Protein AF-0000000080320989 (afdb_homodimer)

pLDDT: mean 91.89, std 10.59, range [47.12, 98.62]

InterPro domains:
  IPR002831 Transcription regulator TrmB, N-terminal [PF01978] (17-90)
  IPR036388 Winged helix-like DNA-binding domain superfamily [G3DSA:1.10.10.10] (4-119)
  IPR036390 Winged helix DNA-binding domain superfamily [SSF46785] (20-113)

Secondary structure (DSSP, 8-state):
---HHHHHHT--TTTHHHHHH---HHHHHHHHHHHHH-SB-HHHHHHHHT--HHHHHHHHHHHHHHTSEEEEEEE-TTS-EEEEEEEPPHHHHHHHHHHHHHHHHHHHHHHHHHHHHHHHHHHH-/---HHHHHHT--TTTHHHHHH---HHHHHHHHHHHHH-SB-HHHHHHHHT--HHHHHHHHHHHHHHTSEEEEEEE-TTS-EEEEEEEPPHHHHHHHHHHHHHHHHHHHHHHHHHHHHHHHHHHH-

Sequence (250 aa):
MRGLKESISNLSCENILECFYGLNESDIQTYKLLISRGELRIEEISRESGKSENTVYKSLQKLMIAGIVLRDKKVIRGGGYYYTYKALSPPEVADDMERILREWCVKVRNTIEEFRSKYGEVVRRMRGLKESISNLSCENILECFYGLNESDIQTYKLLISRGELRIEEISRESGKSENTVYKSLQKLMIAGIVLRDKKVIRGGGYYYTYKALSPPEVADDMERILREWCVKVRNTIEEFRSKYGEVVRR

Structure (mmCIF, N/CA/C/O backbone):
data_AF-0000000080320989-model_v1
#
loop_
_entity.id
_entity.type
_entity.pdbx_description
1 polymer 'Putative transcriptional regulator'
#
loop_
_atom_site.group_PDB
_atom_site.id
_atom_site.type_symbol
_atom_site.label_atom_id
_atom_site.label_alt_id
_atom_site.label_comp_id
_atom_site.label_asym_id
_atom_site.label_entity_id
_atom_site.label_seq_id
_atom_site.pdbx_PDB_ins_code
_atom_site.Cartn_x
_atom_site.Cartn_y
_atom_site.Cartn_z
_atom_site.occupancy
_atom_site.B_iso_or_equiv
_atom_site.auth_seq_id
_atom_site.auth_comp_id
_atom_site.auth_asym_id
_atom_site.auth_atom_id
_atom_site.pdbx_PDB_model_num
ATOM 1 N N . MET A 1 1 ? -8.469 9.93 -3.238 1 50.44 1 MET A N 1
ATOM 2 C CA . MET A 1 1 ? -7.566 8.812 -3.477 1 50.44 1 MET A CA 1
ATOM 3 C C . MET A 1 1 ? -7.285 8.055 -2.182 1 50.44 1 MET A C 1
ATOM 5 O O . MET A 1 1 ? -7.082 8.672 -1.132 1 50.44 1 MET A O 1
ATOM 9 N N . ARG A 1 2 ? -7.699 6.883 -2.186 1 58.88 2 ARG A N 1
ATOM 10 C CA . ARG A 1 2 ? -7.598 6.117 -0.946 1 58.88 2 ARG A CA 1
ATOM 11 C C . ARG A 1 2 ? -6.141 5.871 -0.573 1 58.88 2 ARG A C 1
ATOM 13 O O . ARG A 1 2 ? -5.34 5.465 -1.417 1 58.88 2 ARG A O 1
ATOM 20 N N . GLY A 1 3 ? -5.551 6.453 0.559 1 63.34 3 GLY A N 1
ATOM 21 C CA . GLY A 1 3 ? -4.172 6.344 1.016 1 63.34 3 GLY A CA 1
ATOM 22 C C . GLY A 1 3 ? -3.752 4.914 1.306 1 63.34 3 GLY A C 1
ATOM 23 O O . GLY A 1 3 ? -4.551 3.986 1.168 1 63.34 3 GLY A O 1
ATOM 24 N N . LEU A 1 4 ? -2.5 4.637 1.314 1 73.12 4 LEU A N 1
ATOM 25 C CA . LEU A 1 4 ? -1.884 3.363 1.676 1 73.12 4 LEU A CA 1
ATOM 26 C C . LEU A 1 4 ? -2.588 2.738 2.875 1 73.12 4 LEU A C 1
ATOM 28 O O . LEU A 1 4 ? -2.799 1.523 2.914 1 73.12 4 LEU A O 1
ATOM 32 N N . LYS A 1 5 ? -3.199 3.547 3.607 1 73.69 5 LYS A N 1
ATOM 33 C CA . LYS A 1 5 ? -3.873 3.102 4.824 1 73.69 5 LYS A CA 1
ATOM 34 C C . LYS A 1 5 ? -5.141 2.318 4.496 1 73.69 5 LYS A C 1
ATOM 36 O O . LYS A 1 5 ? -5.395 1.263 5.078 1 73.69 5 LYS A O 1
ATOM 41 N N . GLU A 1 6 ? -5.844 2.775 3.535 1 74.5 6 GLU A N 1
ATOM 42 C CA . GLU A 1 6 ? -7.094 2.111 3.176 1 74.5 6 GLU A CA 1
ATOM 43 C C . GLU A 1 6 ? -6.828 0.778 2.48 1 74.5 6 GLU A C 1
ATOM 45 O O . GLU A 1 6 ? -7.539 -0.202 2.719 1 74.5 6 GLU A O 1
ATOM 50 N N . SER A 1 7 ? -5.824 0.777 1.714 1 73.69 7 SER A N 1
ATOM 51 C CA . SER A 1 7 ? -5.5 -0.439 0.973 1 73.69 7 SER A CA 1
ATOM 52 C C . SER A 1 7 ? -5.102 -1.57 1.915 1 73.69 7 SER A C 1
ATOM 54 O O . SER A 1 7 ? -5.59 -2.695 1.783 1 73.69 7 SER A O 1
ATOM 56 N N . ILE A 1 8 ? -4.383 -1.249 2.857 1 80 8 ILE A N 1
ATOM 57 C CA . ILE A 1 8 ? -3.889 -2.27 3.775 1 80 8 ILE A CA 1
ATOM 58 C C . ILE A 1 8 ? -5 -2.684 4.734 1 80 8 ILE A C 1
ATOM 60 O O . ILE A 1 8 ? -5.102 -3.854 5.109 1 80 8 ILE A O 1
ATOM 64 N N . SER A 1 9 ? -5.848 -1.749 5.047 1 80.5 9 SER A N 1
ATOM 65 C CA . SER A 1 9 ? -6.941 -2.049 5.965 1 80.5 9 SER A CA 1
ATOM 66 C C . SER A 1 9 ? -7.879 -3.104 5.383 1 80.5 9 SER A C 1
ATOM 68 O O . SER A 1 9 ? -8.477 -3.887 6.121 1 80.5 9 SER A O 1
ATOM 70 N N . ASN A 1 10 ? -7.965 -3.191 4.137 1 84.94 10 ASN A N 1
ATOM 71 C CA . ASN A 1 10 ? -8.891 -4.113 3.492 1 84.94 10 ASN A CA 1
ATOM 72 C C . ASN A 1 10 ? -8.211 -5.43 3.125 1 84.94 10 ASN A C 1
ATOM 74 O O . ASN A 1 10 ? -8.852 -6.34 2.592 1 84.94 10 ASN A O 1
ATOM 78 N N . LEU A 1 11 ? -7.023 -5.57 3.416 1 90.44 11 LEU A N 1
ATOM 79 C CA . LEU A 1 11 ? -6.25 -6.766 3.096 1 90.44 11 LEU A CA 1
ATOM 80 C C . LEU A 1 11 ? -6.68 -7.938 3.969 1 90.44 11 LEU A C 1
ATOM 82 O O . LEU A 1 11 ? -6.812 -7.797 5.188 1 90.44 11 LEU A O 1
ATOM 86 N N . SER A 1 12 ? -7.012 -9.047 3.301 1 92.81 12 SER A N 1
ATOM 87 C CA . SER A 1 12 ? -7.367 -10.289 3.973 1 92.81 12 SER A CA 1
ATOM 88 C C . SER A 1 12 ? -6.719 -11.492 3.297 1 92.81 12 SER A C 1
ATOM 90 O O . SER A 1 12 ? -6.137 -11.359 2.217 1 92.81 12 SER A O 1
ATOM 92 N N . CYS A 1 13 ? -6.879 -12.648 3.969 1 93.38 13 CYS A N 1
ATOM 93 C CA . CYS A 1 13 ? -6.332 -13.883 3.424 1 93.38 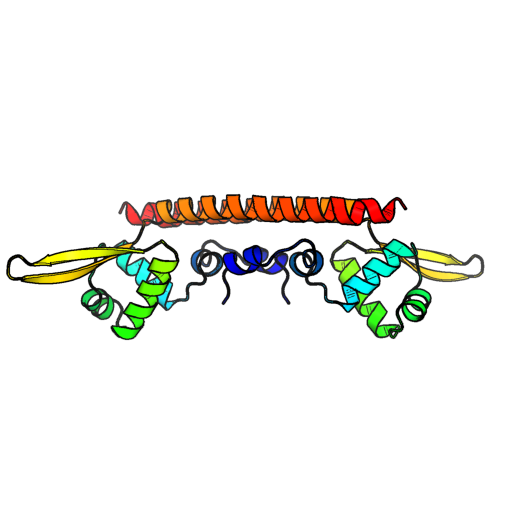13 CYS A CA 1
ATOM 94 C C . CYS A 1 13 ? -7.012 -14.25 2.107 1 93.38 13 CYS A C 1
ATOM 96 O O . CYS A 1 13 ? -6.359 -14.742 1.183 1 93.38 13 CYS A O 1
ATOM 98 N N . GLU A 1 14 ? -8.25 -13.852 2.016 1 92.25 14 GLU A N 1
ATOM 99 C CA . GLU A 1 14 ? -9.047 -14.234 0.857 1 92.25 14 GLU A CA 1
ATOM 100 C C . GLU A 1 14 ? -8.656 -13.422 -0.376 1 92.25 14 GLU A C 1
ATOM 102 O O . GLU A 1 14 ? -8.836 -13.883 -1.507 1 92.25 14 GLU A O 1
ATOM 107 N N . ASN A 1 15 ? -8.18 -12.211 -0.101 1 93.62 15 ASN A N 1
ATOM 108 C CA . ASN A 1 15 ? -7.918 -11.359 -1.26 1 93.62 15 ASN A CA 1
ATOM 109 C C . ASN A 1 15 ? -6.434 -11.031 -1.39 1 93.62 15 ASN A C 1
ATOM 111 O O . ASN A 1 15 ? -6.055 -10.141 -2.154 1 93.62 15 ASN A O 1
ATOM 115 N N . ILE A 1 16 ? -5.605 -11.68 -0.747 1 93.69 16 ILE A N 1
ATOM 116 C CA . ILE A 1 16 ? -4.191 -11.336 -0.646 1 93.69 16 ILE A CA 1
ATOM 117 C C . ILE A 1 16 ? -3.531 -11.461 -2.018 1 93.69 16 ILE A C 1
ATOM 119 O O . ILE A 1 16 ? -2.695 -10.633 -2.387 1 93.69 16 ILE A O 1
ATOM 123 N N . LEU A 1 17 ? -3.941 -12.406 -2.85 1 93.69 17 LEU A N 1
ATOM 124 C CA . LEU A 1 17 ? -3.361 -12.57 -4.176 1 93.69 17 LEU A CA 1
ATOM 125 C C . LEU A 1 17 ? -3.756 -11.414 -5.09 1 93.69 17 LEU A C 1
ATOM 127 O O . LEU A 1 17 ? -2.939 -10.938 -5.883 1 93.69 17 LEU A O 1
ATOM 131 N N . GLU A 1 18 ? -4.934 -11.031 -4.918 1 93.25 18 GLU A N 1
ATOM 132 C CA . GLU A 1 18 ? -5.41 -9.867 -5.66 1 93.25 18 GLU A CA 1
ATOM 133 C C . GLU A 1 18 ? -4.652 -8.609 -5.262 1 93.25 18 GLU A C 1
ATOM 135 O O . GLU A 1 18 ? -4.211 -7.844 -6.121 1 93.25 18 GLU A O 1
ATOM 140 N N . CYS A 1 19 ? -4.445 -8.461 -4.016 1 89.19 19 CYS A N 1
ATOM 141 C CA . CYS A 1 19 ? -3.836 -7.242 -3.496 1 89.19 19 CYS A CA 1
ATOM 142 C C . CYS A 1 19 ? -2.342 -7.211 -3.787 1 89.19 19 CYS A C 1
ATOM 144 O O . CYS A 1 19 ? -1.79 -6.164 -4.125 1 89.19 19 CYS A O 1
ATOM 146 N N . PHE A 1 20 ? -1.669 -8.273 -3.721 1 89.81 20 PHE A N 1
ATOM 147 C CA . PHE A 1 20 ? -0.224 -8.312 -3.916 1 89.81 20 PHE A CA 1
ATOM 148 C C . PHE A 1 20 ? 0.122 -8.312 -5.398 1 89.81 20 PHE A C 1
ATOM 150 O O . PHE A 1 20 ? 1.068 -7.648 -5.824 1 89.81 20 PHE A O 1
ATOM 157 N N . TYR A 1 21 ? -0.74 -9.016 -6.121 1 90.75 21 TYR A N 1
ATOM 158 C CA . TYR A 1 21 ? -0.305 -9.266 -7.488 1 90.75 21 TYR A CA 1
ATOM 159 C C . TYR A 1 21 ? -1.267 -8.625 -8.484 1 90.75 21 TYR A C 1
ATOM 161 O O . TYR A 1 21 ? -0.998 -8.609 -9.695 1 90.75 21 TYR A O 1
ATOM 169 N N . GLY A 1 22 ? -2.367 -8.164 -8.008 1 90.94 22 GLY A N 1
ATOM 170 C CA . GLY A 1 22 ? -3.344 -7.566 -8.898 1 90.94 22 GLY A CA 1
ATOM 171 C C . GLY A 1 22 ? -4.094 -8.586 -9.734 1 90.94 22 GLY A C 1
ATOM 172 O O . GLY A 1 22 ? -4.434 -8.32 -10.891 1 90.94 22 GLY A O 1
ATOM 173 N N . LEU A 1 23 ? -4.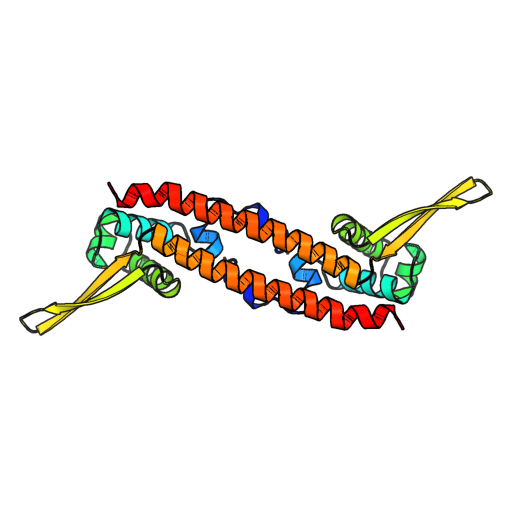297 -9.656 -9.172 1 94.75 23 LEU A N 1
ATOM 174 C CA . LEU A 1 23 ? -4.938 -10.742 -9.906 1 94.75 23 LEU A CA 1
ATOM 175 C C . LEU A 1 23 ? -6.457 -10.641 -9.812 1 94.75 23 LEU A C 1
ATOM 177 O O . LEU A 1 23 ? -6.996 -10.289 -8.766 1 94.75 23 LEU A O 1
ATOM 181 N N . ASN A 1 24 ? -7.102 -10.977 -10.906 1 95.12 24 ASN A N 1
ATOM 182 C CA . ASN A 1 24 ? -8.555 -11.031 -10.875 1 95.12 24 ASN A CA 1
ATOM 183 C C . ASN A 1 24 ? -9.055 -12.445 -10.602 1 95.12 24 ASN A C 1
ATOM 185 O O . ASN A 1 24 ? -8.266 -13.352 -10.344 1 95.12 24 ASN A O 1
ATOM 189 N N . GLU A 1 25 ? -10.336 -12.547 -10.641 1 94.94 25 GLU A N 1
ATOM 190 C CA . GLU A 1 25 ? -10.961 -13.82 -10.289 1 94.94 25 GLU A CA 1
ATOM 191 C C . GLU A 1 25 ? -10.523 -14.93 -11.242 1 94.94 25 GLU A C 1
ATOM 193 O O . GLU A 1 25 ? -10.227 -16.047 -10.812 1 94.94 25 GLU A O 1
ATOM 198 N N . SER A 1 26 ? -10.469 -14.594 -12.484 1 96.62 26 SER A N 1
ATOM 199 C CA . SER A 1 26 ? -10.062 -15.578 -13.477 1 96.62 26 SER A CA 1
ATOM 200 C C . SER A 1 26 ? -8.625 -16.047 -13.242 1 96.62 26 SER A C 1
ATOM 202 O O . SER A 1 26 ? -8.32 -17.234 -13.375 1 96.62 26 SER A O 1
ATOM 204 N N . ASP A 1 27 ? -7.789 -15.078 -12.922 1 97.75 27 ASP A N 1
ATOM 205 C CA . ASP A 1 27 ? -6.398 -15.398 -12.625 1 97.75 27 ASP A CA 1
ATOM 206 C C . ASP A 1 27 ? -6.293 -16.359 -11.438 1 97.75 27 ASP A C 1
ATOM 208 O O . ASP A 1 27 ? -5.574 -17.344 -11.5 1 97.75 27 ASP A O 1
ATOM 212 N N . ILE A 1 28 ? -7.07 -16.078 -10.492 1 96.5 28 ILE A N 1
ATOM 213 C CA . ILE A 1 28 ? -7.035 -16.844 -9.258 1 96.5 28 ILE A CA 1
ATOM 214 C C . ILE A 1 28 ? -7.559 -18.266 -9.523 1 96.5 28 ILE A C 1
ATOM 216 O O . ILE A 1 28 ? -6.988 -19.234 -9.039 1 96.5 28 ILE A O 1
ATOM 220 N N . GLN A 1 29 ? -8.547 -18.359 -10.258 1 96.44 29 GLN A N 1
ATOM 221 C CA . GLN A 1 29 ? -9.094 -19.656 -10.602 1 96.44 29 GLN A CA 1
ATOM 222 C C . GLN A 1 29 ? -8.07 -20.5 -11.367 1 96.44 29 GLN A C 1
ATOM 224 O O . GLN A 1 29 ? -7.949 -21.703 -11.141 1 96.44 29 GLN A O 1
ATOM 229 N N . THR A 1 30 ? -7.461 -19.875 -12.297 1 98.25 30 THR A N 1
ATOM 230 C CA . THR A 1 30 ? -6.422 -20.562 -13.062 1 98.25 30 THR A CA 1
ATOM 231 C C . THR A 1 30 ? -5.324 -21.078 -12.133 1 98.25 30 THR A C 1
ATOM 233 O O . THR A 1 30 ? -4.891 -22.234 -12.25 1 98.25 30 THR A O 1
ATOM 236 N N . TYR A 1 31 ? -4.957 -20.266 -11.188 1 97.62 31 TYR A N 1
ATOM 237 C CA . TYR A 1 31 ? -3.951 -20.641 -10.203 1 97.62 31 TYR A CA 1
ATOM 238 C C . TYR A 1 31 ? -4.422 -21.844 -9.375 1 97.62 31 TYR A C 1
ATOM 240 O O . TYR A 1 31 ? -3.691 -22.828 -9.227 1 97.62 31 TYR A O 1
ATOM 248 N N . LYS A 1 32 ? -5.586 -21.719 -8.93 1 95.62 32 LYS A N 1
ATOM 249 C CA . LYS A 1 32 ? -6.137 -22.797 -8.102 1 95.62 32 LYS A CA 1
ATOM 250 C C . LYS A 1 32 ? -6.195 -24.109 -8.875 1 95.62 32 LYS A C 1
ATOM 252 O O . LYS A 1 32 ? -5.926 -25.172 -8.32 1 95.62 32 LYS A O 1
ATOM 257 N N . LEU A 1 33 ? -6.551 -24.031 -10.07 1 97.25 33 LEU A N 1
ATOM 258 C CA . LEU A 1 33 ? -6.625 -25.219 -10.914 1 97.25 33 LEU A CA 1
ATOM 259 C C . LEU A 1 33 ? -5.254 -25.891 -11.047 1 97.25 33 LEU A C 1
ATOM 261 O O . LEU A 1 33 ? -5.137 -27.109 -10.922 1 97.25 33 LEU A O 1
ATOM 265 N N . LEU A 1 34 ? -4.258 -25.094 -11.234 1 97.56 34 LEU A N 1
ATOM 266 C CA . LEU A 1 34 ? -2.9 -25.609 -11.383 1 97.56 34 LEU A CA 1
ATOM 267 C C . LEU A 1 34 ? -2.422 -26.234 -10.078 1 97.56 34 LEU A C 1
ATOM 269 O O . LEU A 1 34 ? -1.694 -27.234 -10.094 1 97.56 34 LEU A O 1
ATOM 273 N N . ILE A 1 35 ? -2.855 -25.641 -8.992 1 95.38 35 ILE A N 1
ATOM 274 C CA . ILE A 1 35 ? -2.494 -26.188 -7.691 1 95.38 35 ILE A CA 1
ATOM 275 C C . ILE A 1 35 ? -3.145 -27.547 -7.5 1 95.38 35 ILE A C 1
ATOM 277 O O . ILE A 1 35 ? -2.518 -28.484 -6.98 1 95.38 35 ILE A O 1
ATOM 281 N N . SER A 1 36 ? -4.309 -27.672 -7.93 1 94.94 36 SER A N 1
ATOM 282 C CA . SER A 1 36 ? -5.094 -28.875 -7.727 1 94.94 36 SER A CA 1
ATOM 283 C C . SER A 1 36 ? -4.684 -29.984 -8.703 1 94.94 36 SER A C 1
ATOM 285 O O . SER A 1 36 ? -4.609 -31.156 -8.336 1 94.94 36 SER A O 1
ATOM 287 N N . ARG A 1 37 ? -4.324 -29.609 -9.945 1 96.19 37 ARG A N 1
ATOM 288 C CA . ARG A 1 37 ? -4.152 -30.594 -11.008 1 96.19 37 ARG A CA 1
ATOM 289 C C . ARG A 1 37 ? -2.68 -30.781 -11.352 1 96.19 37 ARG A C 1
ATOM 291 O O . ARG A 1 37 ? -2.305 -31.766 -11.984 1 96.19 37 ARG A O 1
ATOM 298 N N . GLY A 1 38 ? -1.896 -29.844 -10.867 1 95.75 38 GLY A N 1
ATOM 299 C CA . GLY A 1 38 ? -0.49 -29.906 -11.234 1 95.75 38 GLY A CA 1
ATOM 300 C C . GLY A 1 38 ? -0.186 -29.219 -12.555 1 95.75 38 GLY A C 1
ATOM 301 O O . GLY A 1 38 ? -0.809 -28.203 -12.891 1 95.75 38 GLY A O 1
ATOM 302 N N . GLU A 1 39 ? 0.808 -29.672 -13.188 1 97.88 39 GLU A N 1
ATOM 303 C CA . GLU A 1 39 ? 1.28 -29.094 -14.445 1 97.88 39 GLU A CA 1
ATOM 304 C C . GLU A 1 39 ? 0.309 -29.391 -15.586 1 97.88 39 GLU A C 1
ATOM 306 O O . GLU A 1 39 ? -0.075 -30.531 -15.797 1 97.88 39 GLU A O 1
ATOM 311 N N . LEU A 1 40 ? -0.148 -28.359 -16.297 1 98.38 40 LEU A N 1
ATOM 312 C CA . LEU A 1 40 ? -1.136 -28.516 -17.359 1 98.38 40 LEU A CA 1
ATOM 313 C C . LEU A 1 40 ? -0.755 -27.703 -18.578 1 98.38 40 LEU A C 1
ATOM 315 O O . LEU A 1 40 ? 0.023 -26.75 -18.484 1 98.38 40 LEU A O 1
ATOM 319 N N . ARG A 1 41 ? -1.321 -28.109 -19.719 1 97.94 41 ARG A N 1
ATOM 320 C CA . ARG A 1 41 ? -1.249 -27.297 -20.922 1 97.94 41 ARG A CA 1
ATOM 321 C C . ARG A 1 41 ? -2.43 -26.344 -21 1 97.94 41 ARG A C 1
ATOM 323 O O . ARG A 1 41 ? -3.404 -26.484 -20.266 1 97.94 41 ARG A O 1
ATOM 330 N N . ILE A 1 42 ? -2.254 -25.312 -21.891 1 98.38 42 ILE A N 1
ATOM 331 C CA . ILE A 1 42 ? -3.301 -24.312 -22.047 1 98.38 42 ILE A CA 1
ATOM 332 C C . ILE A 1 42 ? -4.621 -25 -22.391 1 98.38 42 ILE A C 1
ATOM 334 O O . ILE A 1 42 ? -5.664 -24.672 -21.812 1 98.38 42 ILE A O 1
ATOM 338 N N . GLU A 1 43 ? -4.594 -26.016 -23.219 1 98.12 43 GLU A N 1
ATOM 339 C CA . GLU A 1 43 ? -5.797 -26.734 -23.656 1 98.12 43 GLU A CA 1
ATOM 340 C C . GLU A 1 43 ? -6.477 -27.438 -22.484 1 98.12 43 GLU A C 1
ATOM 342 O O . GLU A 1 43 ? -7.703 -27.422 -22.375 1 98.12 43 GLU A O 1
ATOM 347 N N . GLU A 1 44 ? -5.707 -27.953 -21.688 1 98.31 44 GLU A N 1
ATOM 348 C CA . GLU A 1 44 ? -6.215 -28.656 -20.516 1 98.31 44 GLU A CA 1
ATOM 349 C C . GLU A 1 44 ? -6.84 -27.688 -19.516 1 98.31 44 GLU A C 1
ATOM 351 O O . GLU A 1 44 ? -7.918 -27.953 -18.969 1 98.31 44 GLU A O 1
ATOM 356 N N . ILE A 1 45 ? -6.156 -26.578 -19.312 1 98.5 45 ILE A N 1
ATOM 357 C CA . ILE A 1 45 ? -6.68 -25.562 -18.406 1 98.5 45 ILE A CA 1
ATOM 358 C C . ILE A 1 45 ? -8.008 -25.016 -18.938 1 98.5 45 ILE A C 1
ATOM 360 O O . ILE A 1 45 ? -8.961 -24.844 -18.172 1 98.5 45 ILE A O 1
ATOM 364 N N . SER A 1 46 ? -7.969 -24.781 -20.234 1 98.56 46 SER A N 1
ATOM 365 C CA . SER A 1 46 ? -9.18 -24.297 -20.891 1 98.56 46 SER A CA 1
ATOM 366 C C . SER A 1 46 ? -10.344 -25.266 -20.703 1 98.56 46 SER A C 1
ATOM 368 O O . SER A 1 46 ? -11.43 -24.859 -20.281 1 98.56 46 SER A O 1
ATOM 370 N N . ARG A 1 47 ? -10.133 -26.516 -20.891 1 98.19 47 ARG A N 1
ATOM 371 C CA . ARG A 1 47 ? -11.148 -27.547 -20.781 1 98.19 47 ARG A CA 1
ATOM 372 C C . ARG A 1 47 ? -11.68 -27.641 -19.344 1 98.19 47 ARG A C 1
ATOM 374 O O . ARG A 1 47 ? -12.898 -27.672 -19.125 1 98.19 47 ARG A O 1
ATOM 381 N N . GLU A 1 48 ? -10.836 -27.562 -18.453 1 97.25 48 GLU A N 1
ATOM 382 C CA . GLU A 1 48 ? -11.203 -27.766 -17.047 1 97.25 48 GLU A CA 1
ATOM 383 C C . GLU A 1 48 ? -11.867 -26.516 -16.469 1 97.25 48 GLU A C 1
ATOM 385 O O . GLU A 1 48 ? -12.734 -26.625 -15.594 1 97.25 48 GLU A O 1
ATOM 390 N N . SER A 1 49 ? -11.414 -25.391 -16.859 1 97.19 49 SER A N 1
ATOM 391 C CA . SER A 1 49 ? -11.938 -24.156 -16.297 1 97.19 49 SER A CA 1
ATOM 392 C C . SER A 1 49 ? -13.18 -23.688 -17.047 1 97.19 49 SER A C 1
ATOM 394 O O . SER A 1 49 ? -13.914 -22.828 -16.562 1 97.19 49 SER A O 1
ATOM 396 N N . GLY A 1 50 ? -13.367 -24.109 -18.234 1 97.56 50 GLY A N 1
ATOM 397 C CA . GLY A 1 50 ? -14.477 -23.672 -19.062 1 97.56 50 GLY A CA 1
ATOM 398 C C . GLY A 1 50 ? -14.25 -22.312 -19.703 1 97.56 50 GLY A C 1
ATOM 399 O O . GLY A 1 50 ? -15.188 -21.672 -20.172 1 97.56 50 GLY A O 1
ATOM 400 N N . LYS A 1 51 ? -13.047 -21.875 -19.672 1 97.88 51 LYS A N 1
ATOM 401 C CA . LYS A 1 51 ? -12.672 -20.594 -20.266 1 97.88 51 LYS A CA 1
ATOM 402 C C . LYS A 1 51 ? -11.938 -20.812 -21.594 1 97.88 51 LYS A C 1
ATOM 404 O O . LYS A 1 51 ? -11.336 -21.859 -21.812 1 97.88 51 LYS A O 1
ATOM 409 N N . SER A 1 52 ? -12.016 -19.781 -22.422 1 98.12 52 SER A N 1
ATOM 410 C CA . SER A 1 52 ? -11.32 -19.875 -23.703 1 98.12 52 SER A CA 1
ATOM 411 C C . SER A 1 52 ? -9.812 -19.938 -23.516 1 98.12 52 SER A C 1
ATOM 413 O O . SER A 1 52 ? -9.281 -19.422 -22.531 1 98.12 52 SER A O 1
ATOM 415 N N . GLU A 1 53 ? -9.211 -20.516 -24.516 1 98.12 53 GLU A N 1
ATOM 416 C CA . GLU A 1 53 ? -7.75 -20.578 -24.469 1 98.12 53 GLU A CA 1
ATOM 417 C C . GLU A 1 53 ? -7.141 -19.172 -24.469 1 98.12 53 GLU A C 1
ATOM 419 O O . GLU A 1 53 ? -6.094 -18.953 -23.859 1 98.12 53 GLU A O 1
ATOM 424 N N . ASN A 1 54 ? -7.785 -18.25 -25.031 1 97.81 54 ASN A N 1
ATOM 425 C CA . ASN A 1 54 ? -7.332 -16.859 -25.016 1 97.81 54 ASN A CA 1
ATOM 426 C C . ASN A 1 54 ? -7.348 -16.297 -23.594 1 97.81 54 ASN A C 1
ATOM 428 O O . ASN A 1 54 ? -6.375 -15.672 -23.172 1 97.81 54 ASN A O 1
ATOM 432 N N . THR A 1 55 ? -8.453 -16.531 -22.875 1 97.75 55 THR A N 1
ATOM 433 C CA . THR A 1 55 ? -8.602 -16.078 -21.5 1 97.75 55 THR A CA 1
ATOM 434 C C . THR A 1 55 ? -7.566 -16.734 -20.594 1 97.75 55 THR A C 1
ATOM 436 O O . THR A 1 55 ? -6.945 -16.062 -19.766 1 97.75 55 THR A O 1
ATOM 439 N N . VAL A 1 56 ? -7.426 -18 -20.828 1 98.44 56 VAL A N 1
ATOM 440 C CA . VAL A 1 56 ? -6.461 -18.766 -20.062 1 98.44 56 VAL A CA 1
ATOM 441 C C . VAL A 1 56 ? -5.051 -18.234 -20.312 1 98.44 56 VAL A C 1
ATOM 443 O O . VAL A 1 56 ? -4.277 -18.047 -19.375 1 98.44 56 VAL A O 1
ATOM 446 N N . TYR A 1 57 ? -4.852 -17.984 -21.469 1 98.31 57 TYR A N 1
ATOM 447 C CA . TYR A 1 57 ? -3.535 -17.469 -21.844 1 98.31 57 TYR A CA 1
ATOM 448 C C . TYR A 1 57 ? -3.244 -16.156 -21.141 1 98.31 57 TYR A C 1
ATOM 450 O O . TYR A 1 57 ? -2.148 -15.953 -20.609 1 98.31 57 TYR A O 1
ATOM 458 N N . LYS A 1 58 ? -4.105 -15.289 -21.125 1 98.31 58 LYS A N 1
ATOM 459 C CA . LYS A 1 58 ? -3.938 -13.992 -20.469 1 98.31 58 LYS A CA 1
ATOM 460 C C . LYS A 1 58 ? -3.697 -14.156 -18.969 1 98.31 58 LYS A C 1
ATOM 462 O O . LYS A 1 58 ? -2.824 -13.5 -18.406 1 98.31 58 LYS A O 1
ATOM 467 N N . SER A 1 59 ? -4.469 -15.031 -18.406 1 98.38 59 SER A N 1
ATOM 468 C CA . SER A 1 59 ? -4.277 -15.297 -16.984 1 98.38 59 SER A CA 1
ATOM 469 C C . SER A 1 59 ? -2.891 -15.867 -16.719 1 98.38 59 SER A C 1
ATOM 471 O O . SER A 1 59 ? -2.221 -15.453 -15.766 1 98.38 59 SER A O 1
ATOM 473 N N . LEU A 1 60 ? -2.51 -16.797 -17.562 1 98.62 60 LEU A N 1
ATOM 474 C CA . LEU A 1 60 ? -1.201 -17.406 -17.391 1 98.62 60 LEU A CA 1
ATOM 475 C C . LEU A 1 60 ? -0.086 -16.391 -17.547 1 98.62 60 LEU A C 1
ATOM 477 O O . LEU A 1 60 ? 0.915 -16.422 -16.828 1 98.62 60 LEU A O 1
ATOM 481 N N . GLN A 1 61 ? -0.292 -15.508 -18.422 1 98.12 61 GLN A N 1
ATOM 482 C CA . GLN A 1 61 ? 0.691 -14.445 -18.594 1 98.12 61 GLN A CA 1
ATOM 483 C C . GLN A 1 61 ? 0.826 -13.617 -17.312 1 98.12 61 GLN A C 1
ATOM 485 O O . GLN A 1 61 ? 1.938 -13.352 -16.859 1 98.12 61 GLN A O 1
ATOM 490 N N . LYS A 1 62 ? -0.262 -13.258 -16.781 1 96.94 62 LYS A N 1
ATOM 491 C CA . LYS A 1 62 ? -0.263 -12.461 -15.555 1 96.94 62 LYS A CA 1
ATOM 492 C C . LYS A 1 62 ? 0.375 -13.227 -14.398 1 96.94 62 LYS A C 1
ATOM 494 O O . LYS A 1 62 ? 1.163 -12.664 -13.633 1 96.94 62 LYS A O 1
ATOM 499 N N . LEU A 1 63 ? 0.035 -14.453 -14.336 1 97.88 63 LEU A N 1
ATOM 500 C CA . LEU A 1 63 ? 0.552 -15.297 -13.266 1 97.88 63 LEU A CA 1
ATOM 501 C C . LEU A 1 63 ? 2.055 -15.508 -13.414 1 97.88 63 LEU A C 1
ATOM 503 O O . LEU A 1 63 ? 2.779 -15.57 -12.422 1 97.88 63 LEU A O 1
ATOM 507 N N . MET A 1 64 ? 2.486 -15.609 -14.633 1 97.69 64 MET A N 1
ATOM 508 C CA . MET A 1 64 ? 3.916 -15.742 -14.898 1 97.69 64 MET A CA 1
ATOM 509 C C . MET A 1 64 ? 4.656 -14.453 -14.57 1 97.69 64 MET A C 1
ATOM 511 O O . MET A 1 64 ? 5.746 -14.484 -13.992 1 97.69 64 MET A O 1
ATOM 515 N N . ILE A 1 65 ? 4.062 -13.352 -14.93 1 94.94 65 ILE A N 1
ATOM 516 C CA . ILE A 1 65 ? 4.645 -12.055 -14.609 1 94.94 65 ILE A CA 1
ATOM 517 C C . ILE A 1 65 ? 4.734 -11.883 -13.094 1 94.94 65 ILE A C 1
ATOM 519 O O . ILE A 1 65 ? 5.723 -11.359 -12.578 1 94.94 65 ILE A O 1
ATOM 523 N N . ALA A 1 66 ? 3.709 -12.359 -12.352 1 93.31 66 ALA A N 1
ATOM 524 C CA . ALA A 1 66 ? 3.67 -12.305 -10.891 1 93.31 66 ALA A CA 1
ATOM 525 C C . ALA A 1 66 ? 4.695 -13.258 -10.281 1 93.31 66 ALA A C 1
ATOM 527 O O . ALA A 1 66 ? 4.996 -13.172 -9.086 1 93.31 66 ALA A O 1
ATOM 528 N N . GLY A 1 67 ? 5.141 -14.18 -11.055 1 95.12 67 GLY A N 1
ATOM 529 C CA . GLY A 1 67 ? 6.16 -15.109 -10.594 1 95.12 67 GLY A CA 1
ATOM 530 C C . GLY A 1 67 ? 5.586 -16.312 -9.852 1 95.12 67 GLY A C 1
ATOM 531 O O . GLY A 1 67 ? 6.312 -17.016 -9.148 1 95.12 67 GLY A O 1
ATOM 532 N N . ILE A 1 68 ? 4.27 -16.516 -10.031 1 96.56 68 ILE A N 1
ATOM 533 C CA . ILE A 1 68 ? 3.715 -17.594 -9.219 1 96.56 68 ILE A CA 1
ATOM 534 C C . ILE A 1 68 ? 3.309 -18.766 -10.109 1 96.56 68 ILE A C 1
ATOM 536 O O . ILE A 1 68 ? 2.818 -19.781 -9.617 1 96.56 68 ILE A O 1
ATOM 540 N N . VAL A 1 69 ? 3.518 -18.672 -11.406 1 98.06 69 VAL A N 1
ATOM 541 C CA . VAL A 1 69 ? 3.381 -19.766 -12.344 1 98.06 69 VAL A CA 1
ATOM 542 C C . VAL A 1 69 ? 4.617 -19.844 -13.234 1 98.06 69 VAL A C 1
ATOM 544 O O . VAL A 1 69 ? 5.152 -18.828 -13.656 1 98.06 69 VAL A O 1
ATOM 547 N N . LEU A 1 70 ? 5.008 -21.016 -13.516 1 98.12 70 LEU A N 1
ATOM 548 C CA . LEU A 1 70 ? 6.148 -21.266 -14.383 1 98.12 70 LEU A CA 1
ATOM 549 C C . LEU A 1 70 ? 5.715 -21.984 -15.656 1 98.12 70 LEU A C 1
ATOM 551 O O . LEU A 1 70 ? 4.785 -22.797 -15.633 1 98.12 70 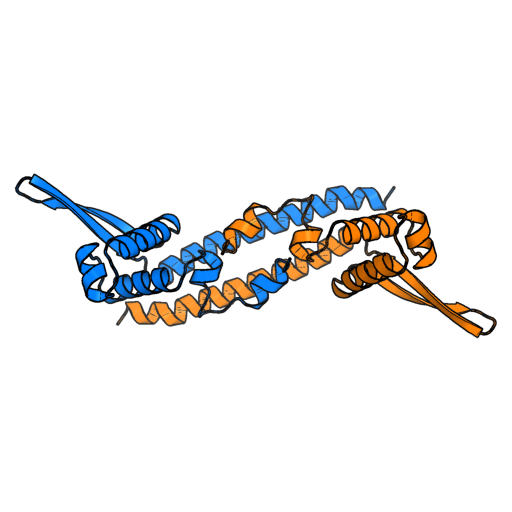LEU A O 1
ATOM 555 N N . ARG A 1 71 ? 6.426 -21.672 -16.641 1 98.19 71 ARG A N 1
ATOM 556 C CA . ARG A 1 71 ? 6.219 -22.344 -17.938 1 98.19 71 ARG A CA 1
ATOM 557 C C . ARG A 1 71 ? 7.391 -23.25 -18.266 1 98.19 71 ARG A C 1
ATOM 559 O O . ARG A 1 71 ? 8.547 -22.891 -18.047 1 98.19 71 ARG A O 1
ATOM 566 N N . ASP A 1 72 ? 7.102 -24.359 -18.766 1 97.56 72 ASP A N 1
ATOM 567 C CA . ASP A 1 72 ? 8.133 -25.328 -19.156 1 97.56 72 ASP A CA 1
ATOM 568 C C . ASP A 1 72 ? 7.934 -25.766 -20.609 1 97.56 72 ASP A C 1
ATOM 570 O O . ASP A 1 72 ? 6.809 -26.031 -21.031 1 97.56 72 ASP A O 1
ATOM 574 N N . LYS A 1 73 ? 9.039 -25.797 -21.266 1 96.88 73 LYS A N 1
ATOM 575 C CA . LYS A 1 73 ? 9.023 -26.297 -22.625 1 96.88 73 LYS A CA 1
ATOM 576 C C . LYS A 1 73 ? 9.25 -27.812 -22.641 1 96.88 73 LYS A C 1
ATOM 578 O O . LYS A 1 73 ? 10.242 -28.312 -22.109 1 96.88 73 LYS A O 1
ATOM 583 N N . LYS A 1 74 ? 8.352 -28.5 -23.234 1 96.06 74 LYS A N 1
ATOM 584 C CA . LYS A 1 74 ? 8.461 -29.953 -23.391 1 96.06 74 LYS A CA 1
ATOM 585 C C . LYS A 1 74 ? 8.727 -30.344 -24.828 1 96.06 74 LYS A C 1
ATOM 587 O O . LYS A 1 74 ? 8.039 -29.875 -25.75 1 96.06 74 LYS A O 1
ATOM 592 N N . VAL A 1 75 ? 9.703 -31.234 -25.016 1 94.81 75 VAL A N 1
ATOM 593 C CA . VAL A 1 75 ? 10.07 -31.641 -26.375 1 94.81 75 VAL A CA 1
ATOM 594 C C . VAL A 1 75 ? 9.398 -32.969 -26.703 1 94.81 75 VAL A C 1
ATOM 596 O O . VAL A 1 75 ? 9.352 -33.875 -25.875 1 94.81 75 VAL A O 1
ATOM 599 N N . ILE A 1 76 ? 8.945 -33.031 -27.922 1 92.94 76 ILE A N 1
ATOM 600 C CA . ILE A 1 76 ? 8.336 -34.25 -28.406 1 92.94 76 ILE A CA 1
ATOM 601 C C . ILE A 1 76 ? 9.375 -35.062 -29.156 1 92.94 76 ILE A C 1
ATOM 603 O O . ILE A 1 76 ? 10.188 -34.531 -29.906 1 92.94 76 ILE A O 1
ATOM 607 N N . ARG A 1 77 ? 9.5 -36.312 -28.922 1 92.25 77 ARG A N 1
ATOM 608 C CA . ARG A 1 77 ? 10.477 -37.219 -29.531 1 92.25 77 ARG A CA 1
ATOM 609 C C . ARG A 1 77 ? 10.461 -37.094 -31.047 1 92.25 77 ARG A C 1
ATOM 611 O O . ARG A 1 77 ? 11.516 -37.156 -31.688 1 92.25 77 ARG A O 1
ATOM 618 N N . GLY A 1 78 ? 9.43 -36.844 -31.828 1 89.44 78 GLY A N 1
ATOM 619 C CA . GLY A 1 78 ? 9.281 -36.781 -33.281 1 89.44 78 GLY A CA 1
ATOM 620 C C . GLY A 1 78 ? 9.484 -35.375 -33.844 1 89.44 78 GLY A C 1
ATOM 621 O O . GLY A 1 78 ? 9.289 -35.156 -35.031 1 89.44 78 GLY A O 1
ATOM 622 N N . GLY A 1 79 ? 9.75 -34.438 -33.031 1 87.75 79 GLY A N 1
ATOM 623 C CA . GLY A 1 79 ? 9.914 -33.062 -33.469 1 87.75 79 GLY A CA 1
ATOM 624 C C . GLY A 1 79 ? 8.844 -32.125 -32.906 1 87.75 79 GLY A C 1
ATOM 625 O O . GLY A 1 79 ? 7.75 -32.594 -32.562 1 87.75 79 GLY A O 1
ATOM 626 N N . GLY A 1 80 ? 9.141 -31.094 -32.406 1 93.62 80 GLY A N 1
ATOM 627 C CA . GLY A 1 80 ? 8.227 -30.078 -31.922 1 93.62 80 GLY A CA 1
ATOM 628 C C . GLY A 1 80 ? 8.305 -29.859 -30.422 1 93.62 80 GLY A C 1
ATOM 629 O O . GLY A 1 80 ? 9.203 -30.406 -29.766 1 93.62 80 GLY A O 1
ATOM 630 N N . TYR A 1 81 ? 7.539 -28.969 -30 1 96.25 81 TYR A N 1
ATOM 631 C CA . TYR A 1 81 ? 7.508 -28.688 -28.578 1 96.25 81 TYR A CA 1
ATOM 632 C C . TYR A 1 81 ? 6.148 -28.125 -28.156 1 96.25 81 TYR A C 1
ATOM 634 O O . TYR A 1 81 ? 5.352 -27.719 -29 1 96.25 81 TYR A O 1
ATOM 642 N N . TYR A 1 82 ? 5.801 -28.359 -26.922 1 95.44 82 TYR A N 1
ATOM 643 C CA . TYR A 1 82 ? 4.645 -27.703 -26.312 1 95.44 82 TYR A CA 1
ATOM 644 C C . TYR A 1 82 ? 4.996 -27.141 -24.938 1 95.44 82 TYR A C 1
ATOM 646 O O . TYR A 1 82 ? 6.047 -27.469 -24.391 1 95.44 82 TYR A O 1
ATOM 654 N N . TYR A 1 83 ? 4.133 -26.266 -24.484 1 97.56 83 TYR A N 1
ATOM 655 C CA . TYR A 1 83 ? 4.391 -25.641 -23.203 1 97.56 83 TYR A CA 1
ATOM 656 C C . TYR A 1 83 ? 3.428 -26.141 -22.141 1 97.56 83 TYR A C 1
ATOM 658 O O . TYR A 1 83 ? 2.246 -26.359 -22.406 1 97.56 83 TYR A O 1
ATOM 666 N N . THR A 1 84 ? 3.986 -26.344 -20.984 1 98.38 84 THR A N 1
ATOM 667 C CA . THR A 1 84 ? 3.174 -26.641 -19.797 1 98.38 84 THR A CA 1
ATOM 668 C C . THR A 1 84 ? 3.391 -25.594 -18.719 1 98.38 84 THR A C 1
ATOM 670 O O . THR A 1 84 ? 4.375 -24.859 -18.75 1 98.38 84 THR A O 1
ATOM 673 N N . TYR A 1 85 ? 2.398 -25.531 -17.828 1 98.62 85 TYR A N 1
ATOM 674 C CA . TYR A 1 85 ? 2.396 -24.516 -16.781 1 98.62 85 TYR A CA 1
ATOM 675 C C . TYR A 1 85 ? 2.209 -25.156 -15.406 1 98.62 85 TYR A C 1
ATOM 677 O O . TYR A 1 85 ? 1.387 -26.062 -15.242 1 98.62 85 TYR A O 1
ATOM 685 N N . LYS A 1 86 ? 2.986 -24.734 -14.516 1 98.19 86 LYS A N 1
ATOM 686 C CA . LYS A 1 86 ? 2.928 -25.219 -13.133 1 98.19 86 LYS A CA 1
ATOM 687 C C . LYS A 1 86 ? 2.926 -24.047 -12.148 1 98.19 86 LYS A C 1
ATOM 689 O O . LYS A 1 86 ? 3.682 -23.094 -12.312 1 98.19 86 LYS A O 1
ATOM 694 N N . ALA A 1 87 ? 2.051 -24.203 -11.125 1 97.56 87 ALA A N 1
ATOM 695 C CA . ALA A 1 87 ? 1.947 -23.156 -10.125 1 97.56 87 ALA A CA 1
ATOM 696 C C . ALA A 1 87 ? 2.906 -23.406 -8.961 1 97.56 87 ALA A C 1
ATOM 698 O O . ALA A 1 87 ? 3.18 -24.547 -8.617 1 97.56 87 ALA A O 1
ATOM 699 N N . LEU A 1 88 ? 3.445 -22.312 -8.461 1 96.81 88 LEU A N 1
ATOM 700 C CA . LEU A 1 88 ? 4.105 -22.422 -7.168 1 96.81 88 LEU A CA 1
ATOM 701 C C . LEU A 1 88 ? 3.102 -22.766 -6.07 1 96.81 88 LEU A C 1
ATOM 703 O O . LEU A 1 88 ? 1.964 -22.281 -6.098 1 96.81 88 LEU A O 1
ATOM 707 N N . SER A 1 89 ? 3.564 -23.547 -5.109 1 96 89 SER A N 1
ATOM 708 C CA . SER A 1 89 ? 2.691 -23.859 -3.986 1 96 89 SER A CA 1
ATOM 709 C C . SER A 1 89 ? 2.375 -22.625 -3.156 1 96 89 SER A C 1
ATOM 711 O O . SER A 1 89 ? 3.127 -21.656 -3.176 1 96 89 SER A O 1
ATOM 713 N N . PRO A 1 90 ? 1.321 -22.672 -2.453 1 95.19 90 PRO A N 1
ATOM 714 C CA . PRO A 1 90 ? 0.967 -21.516 -1.609 1 95.19 90 PRO A CA 1
ATOM 715 C C . PRO A 1 90 ? 2.088 -21.125 -0.652 1 95.19 90 PRO A C 1
ATOM 717 O O . PRO A 1 90 ? 2.4 -19.938 -0.516 1 95.19 90 PRO A O 1
ATOM 720 N N . PRO A 1 91 ? 2.789 -22.078 -0.038 1 95.81 91 PRO A N 1
ATOM 721 C CA . PRO A 1 91 ? 3.918 -21.688 0.808 1 95.81 91 PRO A CA 1
ATOM 722 C C . PRO A 1 91 ? 5.016 -20.969 0.03 1 95.81 91 PRO A C 1
ATOM 724 O O . PRO A 1 91 ? 5.609 -20.016 0.539 1 95.81 91 PRO A O 1
ATOM 727 N N . GLU A 1 92 ? 5.25 -21.391 -1.158 1 96.38 92 GLU A N 1
ATOM 728 C CA . GLU A 1 92 ? 6.238 -20.719 -1.999 1 96.38 92 GLU A CA 1
ATOM 729 C C . GLU A 1 92 ? 5.789 -19.297 -2.355 1 96.38 92 GLU A C 1
ATOM 731 O O . GLU A 1 92 ? 6.602 -18.375 -2.371 1 96.38 92 GLU A O 1
ATOM 736 N N . VAL A 1 93 ? 4.559 -19.203 -2.633 1 96.69 93 VAL A N 1
ATOM 737 C CA . VAL A 1 93 ? 3.994 -17.891 -2.934 1 96.69 93 VAL A CA 1
ATOM 738 C C . VAL A 1 93 ? 4.09 -17 -1.702 1 96.69 93 VAL A C 1
ATOM 740 O O . VAL A 1 93 ? 4.445 -15.82 -1.808 1 96.69 93 VAL A O 1
ATOM 743 N N . ALA A 1 94 ? 3.76 -17.562 -0.562 1 96.44 94 ALA A N 1
ATOM 744 C CA . ALA A 1 94 ? 3.873 -16.828 0.693 1 96.44 94 ALA A CA 1
ATOM 745 C C . ALA A 1 94 ? 5.301 -16.328 0.913 1 96.44 94 ALA A C 1
ATOM 747 O O . ALA A 1 94 ? 5.512 -15.188 1.336 1 96.44 94 ALA A O 1
ATOM 748 N N . ASP A 1 95 ? 6.273 -17.188 0.61 1 96.44 95 ASP A N 1
ATOM 749 C CA . ASP A 1 95 ? 7.676 -16.797 0.728 1 96.44 95 ASP A CA 1
ATOM 750 C C . ASP A 1 95 ? 7.992 -15.602 -0.166 1 96.44 95 ASP A C 1
ATOM 752 O O . ASP A 1 95 ? 8.703 -14.688 0.243 1 96.44 95 ASP A O 1
ATOM 756 N N . ASP A 1 96 ? 7.473 -15.672 -1.306 1 94.75 96 ASP A N 1
ATOM 757 C CA . ASP A 1 96 ? 7.68 -14.578 -2.248 1 94.75 96 ASP A CA 1
ATOM 758 C C . ASP A 1 96 ? 7.039 -13.289 -1.741 1 94.75 96 ASP A C 1
ATOM 760 O O . ASP A 1 96 ? 7.652 -12.219 -1.798 1 94.75 96 ASP A O 1
ATOM 764 N N . MET A 1 97 ? 5.852 -13.391 -1.248 1 94.69 97 MET A N 1
ATOM 765 C CA . MET A 1 97 ? 5.152 -12.234 -0.707 1 94.69 97 MET A CA 1
ATOM 766 C C . MET A 1 97 ? 5.926 -11.625 0.459 1 94.69 97 MET A C 1
ATOM 768 O O . MET A 1 97 ? 5.996 -10.398 0.592 1 94.69 97 MET A O 1
ATOM 772 N N . GLU A 1 98 ? 6.48 -12.484 1.296 1 95.88 98 GLU A N 1
ATOM 773 C CA . GLU A 1 98 ? 7.258 -12.008 2.434 1 95.88 98 GLU A CA 1
ATOM 774 C C . GLU A 1 98 ? 8.492 -11.234 1.973 1 95.88 98 GLU A C 1
ATOM 776 O O . GLU A 1 98 ? 8.844 -10.211 2.561 1 95.88 98 GLU A O 1
ATOM 781 N N . ARG A 1 99 ? 9.102 -11.82 0.983 1 94.06 99 ARG A N 1
ATOM 782 C CA . ARG A 1 99 ? 10.258 -11.133 0.416 1 94.06 99 ARG A CA 1
ATOM 783 C C . ARG A 1 99 ? 9.867 -9.758 -0.13 1 94.06 99 ARG A C 1
ATOM 785 O O . ARG A 1 99 ? 10.539 -8.766 0.142 1 94.06 99 ARG A O 1
ATOM 792 N N . ILE A 1 100 ? 8.812 -9.734 -0.805 1 90.88 100 ILE A N 1
ATOM 793 C CA . ILE A 1 100 ? 8.32 -8.492 -1.39 1 90.88 100 ILE A CA 1
ATOM 794 C C . ILE A 1 100 ? 7.957 -7.508 -0.279 1 90.88 100 ILE A C 1
ATOM 796 O O . ILE A 1 100 ? 8.297 -6.324 -0.354 1 90.88 100 ILE A O 1
ATOM 800 N N . LEU A 1 101 ? 7.285 -7.98 0.731 1 93.31 101 LEU A N 1
ATOM 801 C CA . LEU A 1 101 ? 6.891 -7.152 1.862 1 93.31 101 LEU A CA 1
ATOM 802 C C . LEU A 1 101 ? 8.109 -6.5 2.512 1 93.31 101 LEU A C 1
ATOM 804 O O . LEU A 1 101 ? 8.078 -5.312 2.842 1 93.31 101 LEU A O 1
ATOM 808 N N . ARG A 1 102 ? 9.156 -7.281 2.707 1 93.69 102 ARG A N 1
ATOM 809 C CA . ARG A 1 102 ? 10.375 -6.762 3.318 1 93.69 102 ARG A CA 1
ATOM 810 C C . ARG A 1 102 ? 10.953 -5.621 2.494 1 93.69 102 ARG A C 1
ATOM 812 O O . ARG A 1 102 ? 11.328 -4.582 3.039 1 93.69 102 ARG A O 1
ATOM 819 N N . GLU A 1 103 ? 11.008 -5.816 1.232 1 92.5 103 GLU A N 1
ATOM 820 C CA . GLU A 1 103 ? 11.531 -4.789 0.338 1 92.5 103 GLU A CA 1
ATOM 821 C C . GLU A 1 103 ? 10.672 -3.529 0.379 1 92.5 103 GLU A C 1
ATOM 823 O O . GLU A 1 103 ? 11.195 -2.414 0.381 1 92.5 103 GLU A O 1
ATOM 828 N N . TRP A 1 104 ? 9.453 -3.764 0.422 1 89.31 104 TRP A N 1
ATOM 829 C CA . TRP A 1 104 ? 8.508 -2.656 0.469 1 89.31 104 TRP A CA 1
ATOM 830 C C . TRP A 1 104 ? 8.648 -1.87 1.769 1 89.31 104 TRP A C 1
ATOM 832 O O . TRP A 1 104 ? 8.688 -0.638 1.756 1 89.31 104 TRP A O 1
ATOM 842 N N . CYS A 1 105 ? 8.703 -2.539 2.852 1 93.25 105 CYS A N 1
ATOM 843 C CA . CYS A 1 105 ? 8.852 -1.89 4.148 1 93.25 105 CYS A CA 1
ATOM 844 C C . CYS A 1 105 ? 10.141 -1.078 4.207 1 93.25 105 CYS A C 1
ATOM 846 O O . CYS A 1 105 ? 10.156 0.032 4.742 1 93.25 105 CYS A O 1
ATOM 848 N N . VAL A 1 106 ? 11.141 -1.603 3.631 1 94.31 106 VAL A N 1
ATOM 849 C CA . VAL A 1 106 ? 12.422 -0.903 3.602 1 94.31 106 VAL A CA 1
ATOM 850 C C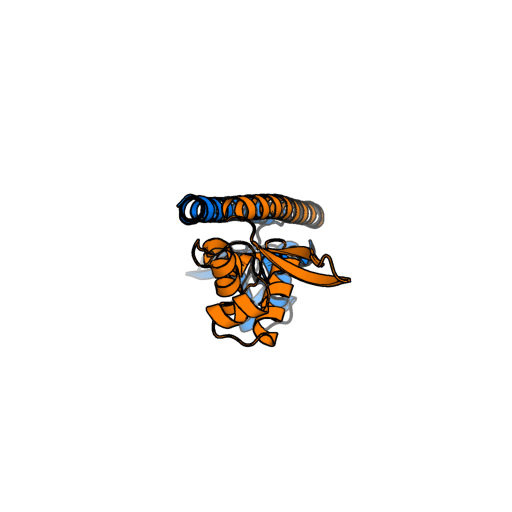 . VAL A 1 106 ? 12.297 0.375 2.777 1 94.31 106 VAL A C 1
ATOM 852 O O . VAL A 1 106 ? 12.742 1.442 3.203 1 94.31 106 VAL A O 1
ATOM 855 N N . LYS A 1 107 ? 11.703 0.239 1.691 1 93.5 107 LYS A N 1
ATOM 856 C CA . LYS A 1 107 ? 11.547 1.397 0.817 1 93.5 107 LYS A CA 1
ATOM 857 C C . LYS A 1 107 ? 10.742 2.498 1.506 1 93.5 107 LYS A C 1
ATOM 859 O O . LYS A 1 107 ? 11.125 3.67 1.465 1 93.5 107 LYS A O 1
ATOM 864 N N . VAL A 1 108 ? 9.664 2.17 2.072 1 94.44 108 VAL A N 1
ATOM 865 C CA . VAL A 1 108 ? 8.812 3.146 2.736 1 94.44 108 VAL A CA 1
ATOM 866 C C . VAL A 1 108 ? 9.562 3.785 3.902 1 94.44 108 VAL A C 1
ATOM 868 O O . VAL A 1 108 ? 9.523 5.004 4.082 1 94.44 108 VAL A O 1
ATOM 871 N N . ARG A 1 109 ? 10.203 2.979 4.641 1 95.62 109 ARG A N 1
ATOM 872 C CA . ARG A 1 109 ? 10.977 3.484 5.77 1 95.62 109 ARG A CA 1
ATOM 873 C C . ARG A 1 109 ? 12.023 4.496 5.305 1 95.62 109 ARG A C 1
ATOM 875 O O . ARG A 1 109 ? 12.188 5.555 5.918 1 95.62 109 ARG A O 1
ATOM 882 N N . ASN A 1 110 ? 12.688 4.129 4.234 1 96.56 110 ASN A N 1
ATOM 883 C CA . ASN A 1 110 ? 13.688 5.039 3.684 1 96.56 110 ASN A CA 1
ATOM 884 C C . ASN A 1 110 ? 13.055 6.352 3.229 1 96.56 110 ASN A C 1
ATOM 886 O O . ASN A 1 110 ? 13.641 7.422 3.414 1 96.56 110 ASN A O 1
ATOM 890 N N . THR A 1 111 ? 11.953 6.219 2.605 1 96.06 111 THR A N 1
ATOM 891 C CA . THR A 1 111 ? 11.258 7.414 2.141 1 96.06 111 THR A CA 1
ATOM 892 C C . THR A 1 111 ? 10.844 8.297 3.32 1 96.06 111 THR A C 1
ATOM 894 O O . THR A 1 111 ? 10.953 9.523 3.254 1 96.06 111 THR A O 1
ATOM 897 N N . ILE A 1 112 ? 10.398 7.711 4.387 1 96.44 112 ILE A N 1
ATOM 898 C CA . ILE A 1 112 ? 10.039 8.445 5.598 1 96.44 112 ILE A CA 1
ATOM 899 C C . ILE A 1 112 ? 11.266 9.164 6.145 1 96.44 112 ILE A C 1
ATOM 901 O O . ILE A 1 112 ? 11.18 10.336 6.535 1 96.44 112 ILE A O 1
ATOM 905 N N . GLU A 1 113 ? 12.367 8.5 6.152 1 96.25 113 GLU A N 1
ATOM 906 C CA . GLU A 1 113 ? 13.602 9.102 6.645 1 96.25 113 GLU A CA 1
ATOM 907 C C . GLU A 1 113 ? 14.031 10.281 5.777 1 96.25 113 GLU A C 1
ATOM 909 O O . GLU A 1 113 ? 14.523 11.289 6.285 1 96.25 113 GLU A O 1
ATOM 914 N N . GLU A 1 114 ? 13.906 10.062 4.5 1 95.62 114 GLU A N 1
ATOM 915 C CA . GLU A 1 114 ? 14.188 11.164 3.59 1 95.62 114 GLU A CA 1
ATOM 916 C C . GLU A 1 114 ? 13.305 12.367 3.896 1 95.62 114 GLU A C 1
ATOM 918 O O . GLU A 1 114 ? 13.781 13.508 3.896 1 95.62 114 GLU A O 1
ATOM 923 N N . PHE A 1 115 ? 12.078 12.102 4.078 1 95.44 115 PHE A N 1
ATOM 924 C CA . PHE A 1 115 ? 11.133 13.141 4.457 1 95.44 115 PHE A CA 1
ATOM 925 C C . PHE A 1 115 ? 11.562 13.82 5.75 1 95.44 115 PHE A C 1
ATOM 927 O O . PHE A 1 115 ? 11.578 15.055 5.84 1 95.44 115 PHE A O 1
ATOM 934 N N . ARG A 1 116 ? 11.852 13.055 6.715 1 94.19 116 ARG A N 1
ATOM 935 C CA . ARG A 1 116 ? 12.305 13.562 8 1 94.19 116 ARG A CA 1
ATOM 936 C C . ARG A 1 116 ? 13.5 14.5 7.832 1 94.19 116 ARG A C 1
ATOM 938 O O . ARG A 1 116 ? 13.516 15.602 8.391 1 94.19 116 ARG A O 1
ATOM 945 N N . SER A 1 117 ? 14.445 14.102 7.086 1 93.31 117 SER A N 1
ATOM 946 C CA . SER A 1 117 ? 15.688 14.859 6.902 1 93.31 117 SER A CA 1
ATOM 947 C C . SER A 1 117 ? 15.445 16.125 6.102 1 93.31 117 SER A C 1
ATOM 949 O O . SER A 1 117 ? 15.969 17.188 6.441 1 93.31 117 SER A O 1
ATOM 951 N N . LYS A 1 118 ? 14.719 15.984 5.094 1 89.81 118 LYS A N 1
ATOM 952 C CA . LYS A 1 118 ? 14.492 17.094 4.184 1 89.81 118 LYS A CA 1
ATOM 953 C C . LYS A 1 118 ? 13.664 18.188 4.855 1 89.81 118 LYS A C 1
ATOM 955 O O . LYS A 1 118 ? 13.984 19.375 4.742 1 89.81 118 LYS A O 1
ATOM 960 N N . TYR A 1 119 ? 12.711 17.828 5.609 1 85.19 119 TYR A N 1
ATOM 961 C CA . TYR A 1 119 ? 11.766 18.812 6.117 1 85.19 119 TYR A CA 1
ATOM 962 C C . TYR A 1 119 ? 11.969 19.047 7.609 1 85.19 119 TYR A C 1
ATOM 964 O O . TYR A 1 119 ? 11.422 20 8.18 1 85.19 119 TYR A O 1
ATOM 972 N N . GLY A 1 120 ? 12.594 18.094 8.273 1 80.06 120 GLY A N 1
ATOM 973 C CA . GLY A 1 120 ? 12.969 18.328 9.656 1 80.06 120 GLY A CA 1
ATOM 974 C C . GLY A 1 120 ? 13.898 19.516 9.828 1 80.06 120 GLY A C 1
ATOM 975 O O . GLY A 1 120 ? 13.828 20.219 10.836 1 80.06 120 GLY A O 1
ATOM 976 N N . GLU A 1 121 ? 14.75 19.672 8.867 1 68.31 121 GLU A N 1
ATOM 977 C CA . GLU A 1 121 ? 15.688 20.797 8.883 1 68.31 121 GLU A CA 1
ATOM 978 C C . GLU A 1 121 ? 14.969 22.125 8.633 1 68.31 121 GLU A C 1
ATOM 980 O O . GLU A 1 121 ? 15.414 23.172 9.094 1 68.31 121 GLU A O 1
ATOM 985 N N . VAL A 1 122 ? 13.898 22.094 7.922 1 56.84 122 VAL A N 1
ATOM 986 C CA . VAL A 1 122 ? 13.195 23.328 7.57 1 56.84 122 VAL A CA 1
ATOM 987 C C . VAL A 1 122 ? 12.516 23.906 8.812 1 56.84 122 VAL A C 1
ATOM 989 O O . VAL A 1 122 ? 12.438 25.125 8.969 1 56.84 122 VAL A O 1
ATOM 992 N N . VAL A 1 123 ? 12.008 23.125 9.797 1 57.69 123 VAL A N 1
ATOM 993 C CA . VAL A 1 123 ? 11.359 23.641 11 1 57.69 123 VAL A CA 1
ATOM 994 C C . VAL A 1 123 ? 12.398 24.312 11.898 1 57.69 123 VAL A C 1
ATOM 996 O O . VAL A 1 123 ? 12.07 25.219 12.664 1 57.69 123 VAL A O 1
ATOM 999 N N . ARG A 1 124 ? 13.68 23.969 11.969 1 53.5 124 ARG A N 1
ATOM 1000 C CA . ARG A 1 124 ? 14.711 24.594 12.789 1 53.5 124 ARG A CA 1
ATOM 1001 C C . ARG A 1 124 ? 15.062 25.984 12.258 1 53.5 124 ARG A C 1
ATOM 1003 O O . ARG A 1 124 ? 15.57 26.828 13 1 53.5 124 ARG A O 1
ATOM 1010 N N . ARG A 1 125 ? 14.805 26.281 11.062 1 47.19 125 ARG A N 1
ATOM 1011 C CA . ARG A 1 125 ? 15.203 27.625 10.68 1 47.19 125 ARG A CA 1
ATOM 1012 C C . ARG A 1 125 ? 14.047 28.609 10.852 1 47.19 125 ARG A C 1
ATOM 1014 O O . ARG A 1 125 ? 12.898 28.281 10.547 1 47.19 125 ARG A O 1
ATOM 1021 N N . MET B 1 1 ? -6.559 -3.283 -11.555 1 50.84 1 MET B N 1
ATOM 1022 C CA . MET B 1 1 ? -6.324 -2.688 -10.242 1 50.84 1 MET B CA 1
ATOM 1023 C C . MET B 1 1 ? -4.852 -2.77 -9.859 1 50.84 1 MET B C 1
ATOM 1025 O O . MET B 1 1 ? -4.199 -3.789 -10.102 1 50.84 1 MET B O 1
ATOM 1029 N N . ARG B 1 2 ? -4.301 -1.648 -9.719 1 58.72 2 ARG B N 1
ATOM 1030 C CA . ARG B 1 2 ? -2.861 -1.62 -9.477 1 58.72 2 ARG B CA 1
ATOM 1031 C C . ARG B 1 2 ? -2.52 -2.227 -8.117 1 58.72 2 ARG B C 1
ATOM 1033 O O . ARG B 1 2 ? -3.154 -1.903 -7.113 1 58.72 2 ARG B O 1
ATOM 1040 N N . GLY B 1 3 ? -1.798 -3.396 -8 1 63.47 3 GLY B N 1
ATOM 1041 C CA . GLY B 1 3 ? -1.428 -4.109 -6.789 1 63.47 3 GLY B CA 1
ATOM 1042 C C . GLY B 1 3 ? -0.581 -3.277 -5.844 1 63.47 3 GLY B C 1
ATOM 1043 O O . GLY B 1 3 ? -0.229 -2.139 -6.156 1 63.47 3 GLY B O 1
ATOM 1044 N N . LEU B 1 4 ? -0.547 -3.607 -4.594 1 73.62 4 LEU B N 1
ATOM 1045 C CA . LEU B 1 4 ? 0.283 -3.012 -3.553 1 73.62 4 LEU B CA 1
ATOM 1046 C C . LEU B 1 4 ? 1.683 -2.711 -4.078 1 73.62 4 LEU B C 1
ATOM 1048 O O . LEU B 1 4 ? 2.26 -1.67 -3.756 1 73.62 4 LEU B O 1
ATOM 1052 N N . LYS B 1 5 ? 2.029 -3.4 -5.066 1 74 5 LYS B N 1
ATOM 1053 C CA . LYS B 1 5 ? 3.365 -3.264 -5.645 1 74 5 LYS B CA 1
ATOM 1054 C C . LYS B 1 5 ? 3.504 -1.949 -6.406 1 74 5 LYS B C 1
ATOM 1056 O O . LYS B 1 5 ? 4.5 -1.239 -6.254 1 74 5 LYS B O 1
ATOM 1061 N N . GLU B 1 6 ? 2.5 -1.603 -7.109 1 74.88 6 GLU B N 1
ATOM 1062 C CA . GLU B 1 6 ? 2.557 -0.377 -7.898 1 74.88 6 GLU B CA 1
ATOM 1063 C C . GLU B 1 6 ? 2.484 0.859 -7.008 1 74.88 6 GLU B C 1
ATOM 1065 O O . GLU B 1 6 ? 3.174 1.851 -7.258 1 74.88 6 GLU B O 1
ATOM 1070 N N . SER B 1 7 ? 1.716 0.735 -6.008 1 74.19 7 SER B N 1
ATOM 1071 C CA . SER B 1 7 ? 1.549 1.87 -5.105 1 74.19 7 SER B CA 1
ATOM 1072 C C . SER B 1 7 ? 2.854 2.201 -4.387 1 74.19 7 SER B C 1
ATOM 1074 O O . SER B 1 7 ? 3.258 3.363 -4.328 1 74.19 7 SER B O 1
ATOM 1076 N N . ILE B 1 8 ? 3.506 1.232 -4 1 80.81 8 ILE B N 1
ATOM 1077 C CA . ILE B 1 8 ? 4.734 1.44 -3.24 1 80.81 8 ILE B CA 1
ATOM 1078 C C . ILE B 1 8 ? 5.859 1.862 -4.184 1 80.81 8 ILE B C 1
ATOM 1080 O O . ILE B 1 8 ? 6.699 2.689 -3.822 1 80.81 8 ILE B O 1
ATOM 1084 N N . SER B 1 9 ? 5.805 1.357 -5.367 1 80.94 9 SER B N 1
ATOM 1085 C CA . SER B 1 9 ? 6.844 1.695 -6.336 1 80.94 9 SER B CA 1
ATOM 1086 C C . SER B 1 9 ? 6.84 3.186 -6.656 1 80.94 9 SER B C 1
ATOM 1088 O O . SER B 1 9 ? 7.887 3.77 -6.941 1 80.94 9 SER B O 1
ATOM 1090 N N . ASN B 1 10 ? 5.754 3.812 -6.551 1 85.06 10 ASN B N 1
ATOM 1091 C CA . ASN B 1 10 ? 5.633 5.219 -6.914 1 85.06 10 ASN B CA 1
ATOM 1092 C C . ASN B 1 10 ? 5.816 6.129 -5.703 1 85.06 10 ASN B C 1
ATOM 1094 O O . ASN B 1 10 ? 5.781 7.352 -5.828 1 85.06 10 ASN B O 1
ATOM 1098 N N . LEU B 1 11 ? 6.047 5.594 -4.602 1 90.56 11 LEU B N 1
ATOM 1099 C CA . LEU B 1 11 ? 6.219 6.352 -3.365 1 90.56 11 LEU B CA 1
ATOM 1100 C C . LEU B 1 11 ? 7.543 7.105 -3.367 1 90.56 11 LEU B C 1
ATOM 1102 O O . LEU B 1 11 ? 8.586 6.531 -3.701 1 90.56 11 LEU B O 1
ATOM 1106 N N . SER B 1 12 ? 7.445 8.414 -3.121 1 92.75 12 SER B N 1
ATOM 1107 C CA . SER B 1 12 ? 8.625 9.273 -3.004 1 92.75 12 SER B CA 1
ATOM 1108 C C . SER B 1 12 ? 8.492 10.234 -1.831 1 92.75 12 SER B C 1
ATOM 1110 O O . SER B 1 12 ? 7.418 10.352 -1.231 1 92.75 12 SER B O 1
ATOM 1112 N N . CYS B 1 13 ? 9.617 10.938 -1.566 1 93.38 13 CYS B N 1
ATOM 1113 C CA . CYS B 1 13 ? 9.625 11.922 -0.489 1 93.38 13 CYS B CA 1
ATOM 1114 C C . CYS B 1 13 ? 8.656 13.062 -0.786 1 93.38 13 CYS B C 1
ATOM 1116 O O . CYS B 1 13 ? 7.996 13.57 0.12 1 93.38 13 CYS B O 1
ATOM 1118 N N . GLU B 1 14 ? 8.5 13.32 -2.049 1 92.25 14 GLU B N 1
ATOM 1119 C CA . GLU B 1 14 ? 7.688 14.461 -2.467 1 92.25 14 GLU B CA 1
ATOM 1120 C C . GLU B 1 14 ? 6.199 14.164 -2.307 1 92.25 14 GLU B C 1
ATOM 1122 O O . GLU B 1 14 ? 5.398 15.086 -2.131 1 92.25 14 GLU B O 1
ATOM 1127 N N . ASN B 1 15 ? 5.883 12.875 -2.439 1 93.69 15 ASN B N 1
ATOM 1128 C CA . ASN B 1 15 ? 4.457 12.578 -2.42 1 93.69 15 ASN B CA 1
ATOM 1129 C C . ASN B 1 15 ? 4.074 11.734 -1.208 1 93.69 15 ASN B C 1
ATOM 1131 O O . ASN B 1 15 ? 2.969 11.188 -1.146 1 93.69 15 ASN B O 1
ATOM 1135 N N . ILE B 1 16 ? 4.863 11.625 -0.271 1 93.62 16 ILE B N 1
ATOM 1136 C CA . ILE B 1 16 ? 4.691 10.703 0.844 1 93.62 16 ILE B CA 1
ATOM 1137 C C . ILE B 1 16 ? 3.459 11.094 1.655 1 93.62 16 ILE B C 1
ATOM 1139 O O . ILE B 1 16 ? 2.705 10.227 2.104 1 93.62 16 ILE B O 1
ATOM 1143 N N . LEU B 1 17 ? 3.156 12.375 1.792 1 93.56 17 LEU B N 1
ATOM 1144 C CA . LEU B 1 17 ? 1.989 12.82 2.547 1 93.56 17 LEU B CA 1
ATOM 1145 C C . LEU B 1 17 ? 0.701 12.453 1.817 1 93.56 17 LEU B C 1
ATOM 1147 O O . LEU B 1 17 ? -0.281 12.055 2.445 1 93.56 17 LEU B O 1
ATOM 1151 N N . GLU B 1 18 ? 0.788 12.594 0.572 1 93.19 18 GLU B N 1
ATOM 1152 C CA . GLU B 1 18 ? -0.345 12.195 -0.257 1 93.19 18 GLU B CA 1
ATOM 1153 C C . GLU B 1 18 ? -0.594 10.695 -0.159 1 93.19 18 GLU B C 1
ATOM 1155 O O . GLU B 1 18 ? -1.732 10.258 0.024 1 93.19 18 GLU B O 1
ATOM 1160 N N . CYS B 1 19 ? 0.433 9.953 -0.201 1 89.06 19 CYS B N 1
ATOM 1161 C CA . CYS B 1 19 ? 0.32 8.5 -0.237 1 89.06 19 CYS B CA 1
ATOM 1162 C C . CYS B 1 19 ? -0.074 7.945 1.129 1 89.06 19 CYS B C 1
ATOM 1164 O O . CYS B 1 19 ? -0.879 7.016 1.219 1 89.06 19 CYS B O 1
ATOM 1166 N N . PHE B 1 20 ? 0.393 8.477 2.176 1 89.69 20 PHE B N 1
ATOM 1167 C CA . PHE B 1 20 ? 0.121 7.957 3.512 1 89.69 20 PHE B CA 1
ATOM 1168 C C . PHE B 1 20 ? -1.235 8.438 4.012 1 89.69 20 PHE B C 1
ATOM 1170 O O . PHE B 1 20 ? -1.977 7.68 4.641 1 89.69 20 PHE B O 1
ATOM 1177 N N . TYR B 1 21 ? -1.508 9.68 3.623 1 90.69 21 TYR B N 1
ATOM 1178 C CA . TYR B 1 21 ? -2.666 10.266 4.285 1 90.69 21 TYR B CA 1
ATOM 1179 C C . TYR B 1 21 ? -3.76 10.602 3.277 1 90.69 21 TYR B C 1
ATOM 1181 O O . TYR B 1 21 ? -4.871 10.977 3.66 1 90.69 21 TYR B O 1
ATOM 1189 N N . GLY B 1 22 ? -3.434 10.5 2.035 1 90.88 22 GLY B N 1
ATOM 1190 C CA . GLY B 1 22 ? -4.418 10.828 1.015 1 90.88 22 GLY B CA 1
ATOM 1191 C C . GLY B 1 22 ? -4.668 12.32 0.879 1 90.88 22 GLY B C 1
ATOM 1192 O O . GLY B 1 22 ? -5.789 12.742 0.606 1 90.88 22 GLY B O 1
ATOM 1193 N N . LEU B 1 23 ? -3.676 13.023 1.092 1 94.75 23 LEU B N 1
ATOM 1194 C CA . LEU B 1 23 ? -3.814 14.477 1.066 1 94.75 23 LEU B CA 1
ATOM 1195 C C . LEU B 1 23 ? -3.648 15.008 -0.351 1 94.75 23 LEU B C 1
ATOM 1197 O O . LEU B 1 23 ? -2.812 14.523 -1.111 1 94.75 23 LEU B O 1
ATOM 1201 N N . ASN B 1 24 ? -4.422 16.016 -0.657 1 95.12 24 ASN B N 1
ATOM 1202 C CA . ASN B 1 24 ? -4.25 16.672 -1.945 1 95.12 24 ASN B CA 1
ATOM 1203 C C . ASN B 1 24 ? -3.35 17.906 -1.829 1 95.12 24 ASN B C 1
ATOM 1205 O O . ASN B 1 24 ? -2.795 18.172 -0.763 1 95.12 24 ASN B O 1
ATOM 1209 N N . GLU B 1 25 ? -3.238 18.547 -2.932 1 94.94 25 GLU B N 1
ATOM 1210 C CA . GLU B 1 25 ? -2.32 19.688 -2.996 1 94.94 25 GLU B CA 1
ATOM 1211 C C . GLU B 1 25 ? -2.73 20.781 -2.018 1 94.94 25 GLU B C 1
ATOM 1213 O O . GLU B 1 25 ? -1.881 21.359 -1.337 1 94.94 25 GLU B O 1
ATOM 1218 N N . SER B 1 26 ? -3.992 21.016 -1.957 1 96.5 26 SER B N 1
ATOM 1219 C CA . SER B 1 26 ? -4.496 22.047 -1.054 1 96.5 26 SER B CA 1
ATOM 1220 C C . SER B 1 26 ? -4.203 21.703 0.402 1 96.5 26 SER B C 1
ATOM 1222 O O . SER B 1 26 ? -3.836 22.562 1.193 1 96.5 26 SER B O 1
ATOM 1224 N N . ASP B 1 27 ? -4.398 20.438 0.706 1 97.69 27 ASP B N 1
ATOM 1225 C CA . ASP B 1 27 ? -4.105 19.953 2.057 1 97.69 27 ASP B CA 1
ATOM 1226 C C . ASP B 1 27 ? -2.637 20.172 2.41 1 97.69 27 ASP B C 1
ATOM 1228 O O . ASP B 1 27 ? -2.32 20.672 3.486 1 97.69 27 ASP B O 1
ATOM 1232 N N . ILE B 1 28 ? -1.837 19.891 1.477 1 96.5 28 ILE B N 1
ATOM 1233 C CA . ILE B 1 28 ? -0.395 19.969 1.687 1 96.5 28 ILE B CA 1
ATOM 1234 C C . ILE B 1 28 ? 0.021 21.438 1.85 1 96.5 28 ILE B C 1
ATOM 1236 O O . ILE B 1 28 ? 0.837 21.766 2.715 1 96.5 28 ILE B O 1
ATOM 1240 N N . GLN B 1 29 ? -0.526 22.25 1.096 1 96.38 29 GLN B N 1
ATOM 1241 C CA . GLN B 1 29 ? -0.224 23.672 1.202 1 96.38 29 GLN B CA 1
ATOM 1242 C C . GLN B 1 29 ? -0.635 24.219 2.564 1 96.38 29 GLN B C 1
ATOM 1244 O O . GLN B 1 29 ? 0.087 25.016 3.16 1 96.38 29 GLN B O 1
ATOM 1249 N N . THR B 1 30 ? -1.792 23.859 2.977 1 98.19 30 THR B N 1
ATOM 1250 C CA . THR B 1 30 ? -2.26 24.266 4.293 1 98.19 30 THR B CA 1
ATOM 1251 C C . THR B 1 30 ? -1.298 23.812 5.383 1 98.19 30 THR B C 1
ATOM 1253 O O . THR B 1 30 ? -0.944 24.578 6.277 1 98.19 30 THR B O 1
ATOM 1256 N N . TYR B 1 31 ? -0.827 22.609 5.242 1 97.56 31 TYR B N 1
ATOM 1257 C CA . TYR B 1 31 ? 0.141 22.047 6.184 1 97.56 31 TYR B CA 1
ATOM 1258 C C . TYR B 1 31 ? 1.437 22.859 6.168 1 97.56 31 TYR B C 1
ATOM 1260 O O . TYR B 1 31 ? 1.939 23.25 7.219 1 97.56 31 TYR B O 1
ATOM 1268 N N . LYS B 1 32 ? 1.877 23.094 5.016 1 95.56 32 LYS B N 1
ATOM 1269 C CA . LYS B 1 32 ? 3.127 23.828 4.875 1 95.56 32 LYS B CA 1
ATOM 1270 C C . LYS B 1 32 ? 3.008 25.234 5.477 1 95.56 32 LYS B C 1
ATOM 1272 O O . LYS B 1 32 ? 3.949 25.719 6.105 1 95.56 32 LYS B O 1
ATOM 1277 N N . LEU B 1 33 ? 1.942 25.828 5.277 1 97.19 33 LEU B N 1
ATOM 1278 C CA . LEU B 1 33 ? 1.701 27.156 5.82 1 97.19 33 LEU B CA 1
ATOM 1279 C C . LEU B 1 33 ? 1.754 27.141 7.344 1 97.19 33 LEU B C 1
ATOM 1281 O O . LEU B 1 33 ? 2.381 28.016 7.957 1 97.19 33 LEU B O 1
ATOM 1285 N N . LEU B 1 34 ? 1.152 26.141 7.922 1 97.5 34 LEU B N 1
ATOM 1286 C CA . LEU B 1 34 ? 1.136 26.031 9.375 1 97.5 34 LEU B CA 1
ATOM 1287 C C . LEU B 1 34 ? 2.537 25.766 9.914 1 97.5 34 LEU B C 1
ATOM 1289 O O . LEU B 1 34 ? 2.891 26.25 10.992 1 97.5 34 LEU B O 1
ATOM 1293 N N . ILE B 1 35 ? 3.293 25.031 9.133 1 95.19 35 ILE B N 1
ATOM 1294 C CA . ILE B 1 35 ? 4.668 24.75 9.531 1 95.19 35 ILE B CA 1
ATOM 1295 C C . ILE B 1 35 ? 5.488 26.047 9.5 1 95.19 35 ILE B C 1
ATOM 1297 O O . ILE B 1 35 ? 6.305 26.281 10.391 1 95.19 35 ILE B O 1
ATOM 1301 N N . SER B 1 36 ? 5.238 26.828 8.562 1 94.88 36 SER B N 1
ATOM 1302 C CA . SER B 1 36 ? 6.016 28.031 8.344 1 94.88 36 SER B CA 1
ATOM 1303 C C . SER B 1 36 ? 5.578 29.141 9.297 1 94.88 36 SER B C 1
ATOM 1305 O O . SER B 1 36 ? 6.414 29.891 9.82 1 94.88 36 SER B O 1
ATOM 1307 N N . ARG B 1 37 ? 4.281 29.219 9.625 1 96.12 37 ARG B N 1
ATOM 1308 C CA . ARG B 1 37 ? 3.738 30.375 10.32 1 96.12 37 ARG B CA 1
ATOM 1309 C C . ARG B 1 37 ? 3.393 30.031 11.766 1 96.12 37 ARG B C 1
ATOM 1311 O O . ARG B 1 37 ? 3.227 30.922 12.602 1 96.12 37 ARG B O 1
ATOM 1318 N N . GLY B 1 38 ? 3.348 28.734 12 1 95.62 38 GLY B N 1
ATOM 1319 C CA . GLY B 1 38 ? 2.932 28.328 13.336 1 95.62 38 GLY B CA 1
ATOM 1320 C C . GLY B 1 38 ? 1.426 28.219 13.484 1 95.62 38 GLY B C 1
ATOM 1321 O O . GLY B 1 38 ? 0.733 27.828 12.531 1 95.62 38 GLY B O 1
ATOM 1322 N N . GLU B 1 39 ? 0.969 28.391 14.641 1 97.81 39 GLU B N 1
ATOM 1323 C CA . GLU B 1 39 ? -0.446 28.266 14.977 1 97.81 39 GLU B CA 1
ATOM 1324 C C . GLU B 1 39 ? -1.261 29.406 14.367 1 97.81 39 GLU B C 1
ATOM 1326 O O . GLU B 1 39 ? -0.919 30.578 14.531 1 97.81 39 GLU B O 1
ATOM 1331 N N . LEU B 1 40 ? -2.309 29.109 13.617 1 98.38 40 LEU B N 1
ATOM 1332 C CA . LEU B 1 40 ? -3.107 30.109 12.93 1 98.38 40 LEU B CA 1
ATOM 1333 C C . LEU B 1 40 ? -4.598 29.812 13.07 1 98.38 40 LEU B C 1
ATOM 1335 O O . LEU B 1 40 ? -4.984 28.672 13.359 1 98.38 40 LEU B O 1
ATOM 1339 N N . ARG B 1 41 ? -5.383 30.875 12.875 1 97.94 41 ARG B N 1
ATOM 1340 C CA . ARG B 1 41 ? -6.828 30.703 12.742 1 97.94 41 ARG B CA 1
ATOM 1341 C C . ARG B 1 41 ? -7.215 30.484 11.281 1 97.94 41 ARG B C 1
ATOM 1343 O O . ARG B 1 41 ? -6.41 30.719 10.375 1 97.94 41 ARG B O 1
ATOM 1350 N N . ILE B 1 42 ? -8.461 29.969 11.102 1 98.38 42 ILE B N 1
ATOM 1351 C CA . ILE B 1 42 ? -8.953 29.703 9.758 1 98.38 42 ILE B CA 1
ATOM 1352 C C . ILE B 1 42 ? -8.852 30.969 8.906 1 98.38 42 ILE B C 1
ATOM 1354 O O . ILE B 1 42 ? -8.398 30.906 7.762 1 98.38 42 ILE B O 1
ATOM 1358 N N . GLU B 1 43 ? -9.156 32.125 9.477 1 98.12 43 GLU B N 1
ATOM 1359 C CA . GLU B 1 43 ? -9.141 33.406 8.75 1 98.12 43 GLU B CA 1
ATOM 1360 C C . GLU B 1 43 ? -7.727 33.75 8.297 1 98.12 43 GLU B C 1
ATOM 1362 O O . GLU B 1 43 ? -7.527 34.219 7.18 1 98.12 43 GLU B O 1
ATOM 1367 N N . GLU B 1 44 ? -6.855 33.469 9.109 1 98.31 44 GLU B N 1
ATOM 1368 C CA . GLU B 1 44 ? -5.457 33.75 8.812 1 98.31 44 GLU B CA 1
ATOM 1369 C C . GLU B 1 44 ? -4.926 32.844 7.719 1 98.31 44 GLU B C 1
ATOM 1371 O O . GLU B 1 44 ? -4.242 33.281 6.797 1 98.31 44 GLU B O 1
ATOM 1376 N N . ILE B 1 45 ? -5.293 31.578 7.828 1 98.44 45 ILE B N 1
ATOM 1377 C CA . ILE B 1 45 ? -4.867 30.609 6.816 1 98.44 45 ILE B CA 1
ATOM 1378 C C . ILE B 1 45 ? -5.473 30.984 5.465 1 98.44 45 ILE B C 1
ATOM 1380 O O . ILE B 1 45 ? -4.789 30.938 4.438 1 98.44 45 ILE B O 1
ATOM 1384 N N . SER B 1 46 ? -6.742 31.328 5.559 1 98.56 46 SER B N 1
ATOM 1385 C CA . SER B 1 46 ? -7.441 31.734 4.344 1 98.56 46 SER B CA 1
ATOM 1386 C C . SER B 1 46 ? -6.766 32.938 3.689 1 98.56 46 SER B C 1
ATOM 1388 O O . SER B 1 46 ? -6.473 32.906 2.492 1 98.56 46 SER B O 1
ATOM 1390 N N . ARG B 1 47 ? -6.406 33.938 4.426 1 98.19 47 ARG B N 1
ATOM 1391 C CA . ARG B 1 47 ? -5.77 35.156 3.932 1 98.19 47 ARG B CA 1
ATOM 1392 C C . ARG B 1 47 ? -4.406 34.844 3.316 1 98.19 47 ARG B C 1
ATOM 1394 O O . ARG B 1 47 ? -4.102 35.281 2.213 1 98.19 47 ARG B O 1
ATOM 1401 N N . GLU B 1 48 ? -3.695 34.031 3.932 1 97.25 48 GLU B N 1
ATOM 1402 C CA . GLU B 1 48 ? -2.322 33.75 3.514 1 97.25 48 GLU B CA 1
ATOM 1403 C C . GLU B 1 48 ? -2.287 32.812 2.316 1 97.25 48 GLU B C 1
ATOM 1405 O O . GLU B 1 48 ? -1.395 32.906 1.472 1 97.25 48 GLU B O 1
ATOM 1410 N N . SER B 1 49 ? -3.16 31.875 2.303 1 97.12 49 SER B N 1
ATOM 1411 C CA . SER B 1 49 ? -3.158 30.875 1.24 1 97.12 49 SER B CA 1
ATOM 1412 C C . SER B 1 49 ? -3.936 31.359 0.021 1 97.12 49 SER B C 1
ATOM 1414 O O . SER B 1 49 ? -3.82 30.781 -1.063 1 97.12 49 SER B O 1
ATOM 1416 N N . GLY B 1 50 ? -4.801 32.281 0.181 1 97.5 50 GLY B N 1
ATOM 1417 C CA . GLY B 1 50 ? -5.648 32.781 -0.895 1 97.5 50 GLY B CA 1
ATOM 1418 C C . GLY B 1 50 ? -6.824 31.875 -1.186 1 97.5 50 GLY B C 1
ATOM 1419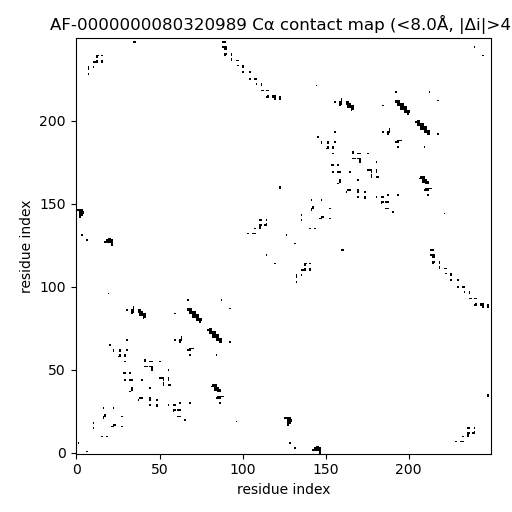 O O . GLY B 1 50 ? -7.441 31.969 -2.25 1 97.5 50 GLY B O 1
ATOM 1420 N N . LYS B 1 51 ? -7.098 30.984 -0.29 1 97.88 51 LYS B N 1
ATOM 1421 C CA . LYS B 1 51 ? -8.227 30.078 -0.425 1 97.88 51 LYS B CA 1
ATOM 1422 C C . LYS B 1 51 ? -9.383 30.484 0.486 1 97.88 51 LYS B C 1
ATOM 1424 O O . LYS B 1 51 ? -9.172 31.141 1.507 1 97.88 51 LYS B O 1
ATOM 1429 N N . SER B 1 52 ? -10.555 30.062 0.079 1 9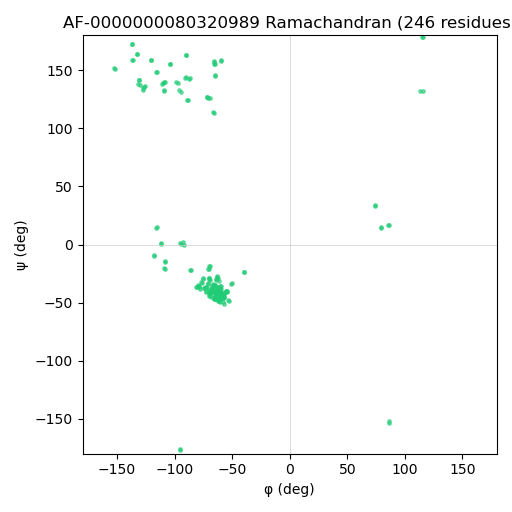8.12 52 SER B N 1
ATOM 1430 C CA . SER B 1 52 ? -11.727 30.375 0.899 1 98.12 52 SER B CA 1
ATOM 1431 C C . SER B 1 52 ? -11.648 29.688 2.258 1 98.12 52 SER B C 1
ATOM 1433 O O . SER B 1 52 ? -11.031 28.625 2.387 1 98.12 52 SER B O 1
ATOM 1435 N N . GLU B 1 53 ? -12.336 30.297 3.168 1 98.12 53 GLU B N 1
ATOM 1436 C CA . GLU B 1 53 ? -12.398 29.703 4.496 1 98.12 53 GLU B CA 1
ATOM 1437 C C . GLU B 1 53 ? -13.039 28.312 4.445 1 98.12 53 GLU B C 1
ATOM 1439 O O . GLU B 1 53 ? -12.672 27.422 5.215 1 98.12 53 GLU B O 1
ATOM 1444 N N . ASN B 1 54 ? -13.914 28.109 3.553 1 97.81 54 ASN B N 1
ATOM 1445 C CA . ASN B 1 54 ? -14.531 26.797 3.369 1 97.81 54 ASN B CA 1
ATOM 1446 C C . ASN B 1 54 ? -13.508 25.75 2.936 1 97.81 54 ASN B C 1
ATOM 1448 O O . ASN B 1 54 ? -13.469 24.656 3.488 1 97.81 54 ASN B O 1
ATOM 1452 N N . THR B 1 55 ? -12.664 26.094 1.953 1 97.75 55 THR B N 1
ATOM 1453 C CA . THR B 1 55 ? -11.617 25.219 1.453 1 97.75 55 THR B CA 1
ATOM 1454 C C . THR B 1 55 ? -10.602 24.906 2.549 1 97.75 55 THR B C 1
ATOM 1456 O O . THR B 1 55 ? -10.195 23.75 2.721 1 97.75 55 THR B O 1
ATOM 1459 N N . VAL B 1 56 ? -10.281 25.953 3.242 1 98.44 56 VAL B N 1
ATOM 1460 C CA . VAL B 1 56 ? -9.328 25.812 4.34 1 98.44 56 VAL B CA 1
ATOM 1461 C C . VAL B 1 56 ? -9.898 24.891 5.406 1 98.44 56 VAL B C 1
ATOM 1463 O O . VAL B 1 56 ? -9.203 24 5.902 1 98.44 56 VAL B O 1
ATOM 1466 N N . TYR B 1 57 ? -11.062 25.109 5.617 1 98.31 57 TYR B N 1
ATOM 1467 C CA . TYR B 1 57 ? -11.719 24.281 6.633 1 98.31 57 TYR B CA 1
ATOM 1468 C C . TYR B 1 57 ? -11.688 22.812 6.25 1 98.31 57 TYR B C 1
ATOM 1470 O O . TYR B 1 57 ? -11.406 21.953 7.086 1 98.31 57 TYR B O 1
ATOM 1478 N N . LYS B 1 58 ? -11.977 22.484 5.105 1 98.31 58 LYS B N 1
ATOM 1479 C CA . LYS B 1 58 ? -11.969 21.109 4.625 1 98.31 58 LYS B CA 1
ATOM 1480 C C . LYS B 1 58 ? -10.578 20.5 4.73 1 98.31 58 LYS B C 1
ATOM 1482 O O . LYS B 1 58 ? -10.422 19.359 5.164 1 98.31 58 LYS B O 1
ATOM 1487 N N . SER B 1 59 ? -9.625 21.281 4.34 1 98.31 59 SER B N 1
ATOM 1488 C CA . SER B 1 59 ? -8.25 20.797 4.449 1 98.31 59 SER B CA 1
ATOM 1489 C C . SER B 1 59 ? -7.867 20.547 5.906 1 98.31 59 SER B C 1
ATOM 1491 O O . SER B 1 59 ? -7.25 19.531 6.215 1 98.31 59 SER B O 1
ATOM 1493 N N . LEU B 1 60 ? -8.266 21.484 6.746 1 98.56 60 LEU B N 1
ATOM 1494 C CA . LEU B 1 60 ? -7.941 21.328 8.164 1 98.56 60 LEU B CA 1
ATOM 1495 C C . LEU B 1 60 ? -8.625 20.094 8.742 1 98.56 60 LEU B C 1
ATOM 1497 O O . LEU B 1 60 ? -8.047 19.391 9.578 1 98.56 60 LEU B O 1
ATOM 1501 N N . GLN B 1 61 ? -9.773 19.859 8.297 1 98.06 61 GLN B N 1
ATOM 1502 C CA . GLN B 1 61 ? -10.469 18.656 8.75 1 98.06 61 GLN B CA 1
ATOM 1503 C C . GLN B 1 61 ? -9.695 17.406 8.359 1 98.06 61 GLN B C 1
ATOM 1505 O O . GLN B 1 61 ? -9.492 16.516 9.188 1 98.06 61 GLN B O 1
ATOM 1510 N N . LYS B 1 62 ? -9.281 17.375 7.164 1 96.88 62 LYS B N 1
ATOM 1511 C CA . LYS B 1 62 ? -8.531 16.219 6.672 1 96.88 62 LYS B CA 1
ATOM 1512 C C . LYS B 1 62 ? -7.215 16.047 7.426 1 96.88 62 LYS B C 1
ATOM 1514 O O . LYS B 1 62 ? -6.84 14.945 7.805 1 96.88 62 LYS B O 1
ATOM 1519 N N . LEU B 1 63 ? -6.598 17.156 7.637 1 97.88 63 LEU B N 1
ATOM 1520 C CA . LEU B 1 63 ? -5.312 17.141 8.328 1 97.88 63 LEU B CA 1
ATOM 1521 C C . LEU B 1 63 ? -5.477 16.719 9.781 1 97.88 63 LEU B C 1
ATOM 1523 O O . LEU B 1 63 ? -4.617 16.031 10.336 1 97.88 63 LEU B O 1
ATOM 1527 N N . MET B 1 64 ? -6.566 17.141 10.352 1 97.69 64 MET B N 1
ATOM 1528 C CA . MET B 1 64 ? -6.859 16.734 11.727 1 97.69 64 MET B CA 1
ATOM 1529 C C . MET B 1 64 ? -7.195 15.25 11.805 1 97.69 64 MET B C 1
ATOM 1531 O O . MET B 1 64 ? -6.75 14.555 12.719 1 97.69 64 MET B O 1
ATOM 1535 N N . ILE B 1 65 ? -7.938 14.781 10.852 1 94.94 65 ILE B N 1
ATOM 1536 C CA . ILE B 1 65 ? -8.266 13.359 10.781 1 94.94 65 ILE B CA 1
ATOM 1537 C C . ILE B 1 65 ? -6.988 12.547 10.609 1 94.94 65 ILE B C 1
ATOM 1539 O O . ILE B 1 65 ? -6.84 11.477 11.211 1 94.94 65 ILE B O 1
ATOM 1543 N N . ALA B 1 66 ? -6.035 13.047 9.797 1 93.31 66 ALA B N 1
ATOM 1544 C CA . ALA B 1 66 ? -4.75 12.398 9.562 1 93.31 66 ALA B CA 1
ATOM 1545 C C . ALA B 1 66 ? -3.869 12.453 10.805 1 93.31 66 ALA B C 1
ATOM 1547 O O . ALA B 1 66 ? -2.863 11.75 10.891 1 93.31 66 ALA B O 1
ATOM 1548 N N . GLY B 1 67 ? -4.195 13.32 11.688 1 95 67 GLY B N 1
ATOM 1549 C CA . GLY B 1 67 ? -3.459 13.422 12.945 1 95 67 GLY B CA 1
ATOM 1550 C C . GLY B 1 67 ? -2.234 14.312 12.844 1 95 67 GLY B C 1
ATOM 1551 O O . GLY B 1 67 ? -1.353 14.258 13.703 1 95 67 GLY B O 1
ATOM 1552 N N . ILE B 1 68 ? -2.193 15.125 11.781 1 96.38 68 ILE B N 1
ATOM 1553 C CA . ILE B 1 68 ? -0.95 15.875 11.641 1 96.38 68 ILE B CA 1
ATOM 1554 C C . ILE B 1 68 ? -1.208 17.359 11.891 1 96.38 68 ILE B C 1
ATOM 1556 O O . ILE B 1 68 ? -0.284 18.172 11.828 1 96.38 68 ILE B O 1
ATOM 1560 N N . VAL B 1 69 ? -2.438 17.75 12.195 1 98 69 VAL B N 1
ATOM 1561 C CA . VAL B 1 69 ? -2.789 19.078 12.656 1 98 69 VAL B CA 1
ATOM 1562 C C . VAL B 1 69 ? -3.656 18.984 13.906 1 98 69 VAL B C 1
ATOM 1564 O O . VAL B 1 69 ? -4.523 18.109 14.008 1 98 69 VAL B O 1
ATOM 1567 N N . LEU B 1 70 ? -3.426 19.859 14.789 1 98.12 70 LEU B N 1
ATOM 1568 C CA . LEU B 1 70 ? -4.191 19.922 16.031 1 98.12 70 LEU B CA 1
ATOM 1569 C C . LEU B 1 70 ? -4.988 21.219 16.094 1 98.12 70 LEU B C 1
ATOM 1571 O O . LEU B 1 70 ? -4.539 22.266 15.602 1 98.12 70 LEU B O 1
ATOM 1575 N N . ARG B 1 71 ? -6.074 21.094 16.719 1 98.12 71 ARG B N 1
ATOM 1576 C CA . ARG B 1 71 ? -6.922 22.266 16.969 1 98.12 71 ARG B CA 1
ATOM 1577 C C . ARG B 1 71 ? -6.938 22.625 18.438 1 98.12 71 ARG B C 1
ATOM 1579 O O . ARG B 1 71 ? -7 21.734 19.297 1 98.12 71 ARG B O 1
ATOM 1586 N N . ASP B 1 72 ? -6.867 23.844 18.719 1 97.56 72 ASP B N 1
ATOM 1587 C CA . ASP B 1 72 ? -6.902 24.328 20.094 1 97.56 72 ASP B CA 1
ATOM 1588 C C . ASP B 1 72 ? -7.992 25.375 20.281 1 97.56 72 ASP B C 1
ATOM 1590 O O . ASP B 1 72 ? -8.164 26.25 19.438 1 97.56 72 ASP B O 1
ATOM 1594 N N . LYS B 1 73 ? -8.672 25.203 21.359 1 96.88 73 LYS B N 1
ATOM 1595 C CA . LYS B 1 73 ? -9.672 26.203 21.719 1 96.88 73 LYS B CA 1
ATOM 1596 C C . LYS B 1 73 ? -9.055 27.312 22.562 1 96.88 73 LYS B C 1
ATOM 1598 O O . LYS B 1 73 ? -8.445 27.047 23.594 1 96.88 73 LYS B O 1
ATOM 1603 N N . LYS B 1 74 ? -9.203 28.5 22.125 1 96 74 LYS B N 1
ATOM 1604 C CA . LYS B 1 74 ? -8.719 29.672 22.859 1 96 74 LYS B CA 1
ATOM 1605 C C . LYS B 1 74 ? -9.883 30.484 23.438 1 96 74 LYS B C 1
ATOM 1607 O O . LYS B 1 74 ? -10.836 30.797 22.719 1 96 74 LYS B O 1
ATOM 1612 N N . VAL B 1 75 ? -9.742 30.828 24.719 1 94.81 75 VAL B N 1
ATOM 1613 C CA . VAL B 1 75 ? -10.812 31.578 25.375 1 94.81 75 VAL B CA 1
ATOM 1614 C C . VAL B 1 75 ? -10.492 33.062 25.375 1 94.81 75 VAL B C 1
ATOM 1616 O O . VAL B 1 75 ? -9.344 33.469 25.625 1 94.81 75 VAL B O 1
ATOM 1619 N N . ILE B 1 76 ? -11.5 33.812 25.125 1 93 76 ILE B N 1
ATOM 1620 C CA . ILE B 1 76 ? -11.359 35.281 25.172 1 93 76 ILE B CA 1
ATOM 1621 C C . ILE B 1 76 ? -11.766 35.812 26.531 1 93 76 ILE B C 1
ATOM 1623 O O . ILE B 1 76 ? -12.758 35.344 27.109 1 93 76 ILE B O 1
ATOM 1627 N N . ARG B 1 77 ? -11.039 36.625 27.172 1 92.06 77 ARG B N 1
ATOM 1628 C CA . ARG B 1 77 ? -11.281 37.156 28.5 1 92.06 77 ARG B CA 1
ATOM 1629 C C . ARG B 1 77 ? -12.695 37.719 28.609 1 92.06 77 ARG B C 1
ATOM 1631 O O . ARG B 1 77 ? -13.352 37.594 29.641 1 92.06 77 ARG B O 1
ATOM 1638 N N . GLY B 1 78 ? -13.406 38.312 27.656 1 89.56 78 GLY B N 1
ATOM 1639 C CA . GLY B 1 78 ? -14.711 38.938 27.656 1 89.56 78 GLY B CA 1
ATOM 1640 C C . GLY B 1 78 ? -15.836 38 27.281 1 89.56 78 GLY B C 1
ATOM 1641 O O . GLY B 1 78 ? -16.984 38.406 27.156 1 89.56 78 GLY B O 1
ATOM 1642 N N . GLY B 1 79 ? -15.523 36.781 27.047 1 87.81 79 GLY B N 1
ATOM 1643 C CA . GLY B 1 79 ? -16.531 35.812 26.656 1 87.81 79 GLY B CA 1
ATOM 1644 C C . GLY B 1 79 ? -16.359 35.312 25.234 1 87.81 79 GLY B C 1
ATOM 1645 O O . GLY B 1 79 ? -15.727 35.969 24.406 1 87.81 79 GLY B O 1
ATOM 1646 N N . GLY B 1 80 ? -16.391 34.156 24.984 1 93.69 80 GLY B N 1
ATOM 1647 C CA . GLY B 1 80 ? -16.312 33.531 23.672 1 93.69 80 GLY B CA 1
ATOM 1648 C C . GLY B 1 80 ? -15.07 32.688 23.5 1 93.69 80 GLY B C 1
ATOM 1649 O O . GLY B 1 80 ? -14.328 32.438 24.453 1 93.69 80 GLY B O 1
ATOM 1650 N N . TYR B 1 81 ? -15.008 32.125 22.391 1 96.25 81 TYR B N 1
ATOM 1651 C CA . TYR B 1 81 ? -13.852 31.281 22.062 1 96.25 81 TYR B CA 1
ATOM 1652 C C . TYR B 1 81 ? -13.594 31.25 20.562 1 96.25 81 TYR B C 1
ATOM 1654 O O . TYR B 1 81 ? -14.453 31.641 19.781 1 96.25 81 TYR B O 1
ATOM 1662 N N . TYR B 1 82 ? -12.359 31.062 20.203 1 95.44 82 TYR B N 1
ATOM 1663 C CA . TYR B 1 82 ? -11.992 30.781 18.828 1 95.44 82 TYR B CA 1
ATOM 1664 C C . TYR B 1 82 ? -11.031 29.609 18.75 1 95.44 82 TYR B C 1
ATOM 1666 O O . TYR B 1 82 ? -10.492 29.156 19.766 1 95.44 82 TYR B O 1
ATOM 1674 N N . TYR B 1 83 ? -10.922 29.078 17.531 1 97.56 83 TYR B N 1
ATOM 1675 C CA . TYR B 1 83 ? -10.062 27.922 17.344 1 97.56 83 TYR B CA 1
ATOM 1676 C C . TYR B 1 83 ? -8.805 28.281 16.578 1 97.56 83 TYR B C 1
ATOM 1678 O O . TYR B 1 83 ? -8.852 29.094 15.641 1 97.56 83 TYR B O 1
ATOM 1686 N N . THR B 1 84 ? -7.727 27.703 17.016 1 98.38 84 THR B N 1
ATOM 1687 C CA . THR B 1 84 ? -6.473 27.797 16.281 1 98.38 84 THR B CA 1
ATOM 1688 C C . THR B 1 84 ? -5.973 26.406 15.898 1 98.38 84 THR B C 1
ATOM 1690 O O . THR B 1 84 ? -6.402 25.406 16.469 1 98.38 84 THR B O 1
ATOM 1693 N N . TYR B 1 85 ? -5.121 26.406 14.875 1 98.62 85 TYR B N 1
ATOM 1694 C CA . TYR B 1 85 ? -4.617 25.156 14.312 1 98.62 85 TYR B CA 1
ATOM 1695 C C . TYR B 1 85 ? -3.096 25.156 14.25 1 98.62 85 TYR B C 1
ATOM 1697 O O . TYR B 1 85 ? -2.486 26.156 13.875 1 98.62 85 TYR B O 1
ATOM 1705 N N . LYS B 1 86 ? -2.541 24.125 14.672 1 98.12 86 LYS B N 1
ATOM 1706 C CA . LYS B 1 86 ? -1.093 23.938 14.648 1 98.12 86 LYS B CA 1
ATOM 1707 C C . LYS B 1 86 ? -0.714 22.594 14.039 1 98.12 86 LYS B C 1
ATOM 1709 O O . LYS B 1 86 ? -1.341 21.578 14.328 1 98.12 86 LYS B O 1
ATOM 1714 N N . ALA B 1 87 ? 0.331 22.656 13.188 1 97.5 87 ALA B N 1
ATOM 1715 C CA . ALA B 1 87 ? 0.781 21.438 12.531 1 97.5 87 ALA B CA 1
ATOM 1716 C C . ALA B 1 87 ? 1.853 20.734 13.359 1 97.5 87 ALA B C 1
ATOM 1718 O O . ALA B 1 87 ? 2.641 21.391 14.047 1 97.5 87 ALA B O 1
ATOM 1719 N N . LEU B 1 88 ? 1.793 19.422 13.32 1 96.75 88 LEU B N 1
ATOM 1720 C CA . LEU B 1 88 ? 2.947 18.672 13.797 1 96.75 88 LEU B CA 1
ATOM 1721 C C . LEU B 1 88 ? 4.16 18.922 12.906 1 96.75 88 LEU B C 1
ATOM 1723 O O . LEU B 1 88 ? 4.027 19.062 11.688 1 96.75 88 LEU B O 1
ATOM 1727 N N . SER B 1 89 ? 5.332 18.938 13.539 1 95.88 89 SER B N 1
ATOM 1728 C CA . SER B 1 89 ? 6.551 19.094 12.758 1 95.88 89 SER B CA 1
ATOM 1729 C C . SER B 1 89 ? 6.789 17.891 11.844 1 95.88 89 SER B C 1
ATOM 1731 O O . SER B 1 89 ? 6.285 16.797 12.109 1 95.88 89 SER B O 1
ATOM 1733 N N . PRO B 1 90 ? 7.52 18.062 10.828 1 95 90 PRO B N 1
ATOM 1734 C CA . PRO B 1 90 ? 7.812 16.953 9.922 1 95 90 PRO B CA 1
ATOM 1735 C C . PRO B 1 90 ? 8.406 15.75 10.648 1 95 90 PRO B C 1
ATOM 1737 O O . PRO B 1 90 ? 7.992 14.609 10.406 1 95 90 PRO B O 1
ATOM 1740 N N . PRO B 1 91 ? 9.32 15.961 11.609 1 95.69 91 PRO B N 1
ATOM 1741 C CA . PRO B 1 91 ? 9.812 14.797 12.352 1 95.69 91 PRO B CA 1
ATOM 1742 C C . PRO B 1 91 ? 8.711 14.078 13.117 1 95.69 91 PRO B C 1
ATOM 1744 O O . PRO B 1 91 ? 8.703 12.844 13.188 1 95.69 91 PRO B O 1
ATOM 1747 N N . GLU B 1 92 ? 7.809 14.812 13.656 1 96.25 92 GLU B N 1
ATOM 1748 C CA . GLU B 1 92 ? 6.68 14.203 14.359 1 96.25 92 GLU B CA 1
ATOM 1749 C C . GLU B 1 92 ? 5.785 13.43 13.398 1 96.25 92 GLU B C 1
ATOM 1751 O O . GLU B 1 92 ? 5.301 12.344 13.734 1 96.25 92 GLU B O 1
ATOM 1756 N N . VAL B 1 93 ? 5.602 14.008 12.289 1 96.62 93 VAL B N 1
ATOM 1757 C CA . VAL B 1 93 ? 4.809 13.336 11.266 1 96.62 93 VAL B CA 1
ATOM 1758 C C . VAL B 1 93 ? 5.52 12.062 10.82 1 96.62 93 VAL B C 1
ATOM 1760 O O . VAL B 1 93 ? 4.887 11.016 10.656 1 96.62 93 VAL B O 1
ATOM 1763 N N . ALA B 1 94 ? 6.809 12.172 10.625 1 96.31 94 ALA B N 1
ATOM 1764 C CA . ALA B 1 94 ? 7.605 11 10.258 1 96.31 94 ALA B CA 1
ATOM 1765 C C . ALA B 1 94 ? 7.473 9.898 11.297 1 96.31 94 ALA B C 1
ATOM 1767 O O . ALA B 1 94 ? 7.344 8.719 10.953 1 96.31 94 ALA B O 1
ATOM 1768 N N . ASP B 1 95 ? 7.5 10.281 12.578 1 96.38 95 ASP B N 1
ATOM 1769 C CA . ASP B 1 95 ? 7.324 9.32 13.656 1 96.38 95 ASP B CA 1
ATOM 1770 C C . ASP B 1 95 ? 5.98 8.609 13.539 1 96.38 95 ASP B C 1
ATOM 1772 O O . ASP B 1 95 ? 5.891 7.395 13.742 1 96.38 95 ASP B O 1
ATOM 1776 N N . ASP B 1 96 ? 5.023 9.375 13.242 1 94.69 96 ASP B N 1
ATOM 1777 C CA . ASP B 1 96 ? 3.688 8.812 13.086 1 94.69 96 ASP B CA 1
ATOM 1778 C C . ASP B 1 96 ? 3.637 7.848 11.898 1 94.69 96 ASP B C 1
ATOM 1780 O O . ASP B 1 96 ? 3.074 6.754 12.008 1 94.69 96 ASP B O 1
ATOM 1784 N N . MET B 1 97 ? 4.215 8.227 10.82 1 94.56 97 MET B N 1
ATOM 1785 C CA . MET B 1 97 ? 4.258 7.379 9.633 1 94.56 97 MET B CA 1
ATOM 1786 C C . MET B 1 97 ? 4.98 6.066 9.93 1 94.56 97 MET B C 1
ATOM 1788 O O . MET B 1 97 ? 4.562 5.004 9.469 1 94.56 97 MET B O 1
ATOM 1792 N N . GLU B 1 98 ? 6.07 6.172 10.688 1 95.88 98 GLU B N 1
ATOM 1793 C CA . GLU B 1 98 ? 6.824 4.969 11.047 1 95.88 98 GLU B CA 1
ATOM 1794 C C . GLU B 1 98 ? 5.977 4.016 11.883 1 95.88 98 GLU B C 1
ATOM 1796 O O . GLU B 1 98 ? 6.035 2.799 11.703 1 95.88 98 GLU B O 1
ATOM 1801 N N . ARG B 1 99 ? 5.289 4.633 12.797 1 94 99 ARG B N 1
ATOM 1802 C CA . ARG B 1 99 ? 4.395 3.826 13.617 1 94 99 ARG B CA 1
ATOM 1803 C C . ARG B 1 99 ? 3.342 3.133 12.758 1 94 99 ARG B C 1
ATOM 1805 O O . ARG B 1 99 ? 3.104 1.933 12.906 1 94 99 ARG B O 1
ATOM 1812 N N . ILE B 1 100 ? 2.801 3.848 11.883 1 90.69 100 ILE B N 1
ATOM 1813 C CA . ILE B 1 100 ? 1.777 3.316 10.992 1 90.69 100 ILE B CA 1
ATOM 1814 C C . ILE B 1 100 ? 2.377 2.219 10.117 1 90.69 100 ILE B C 1
ATOM 1816 O O . ILE B 1 100 ? 1.773 1.159 9.938 1 90.69 100 ILE B O 1
ATOM 1820 N N . LEU B 1 101 ? 3.549 2.459 9.586 1 93.25 101 LEU B N 1
ATOM 1821 C CA . LEU B 1 101 ? 4.238 1.491 8.734 1 93.25 101 LEU B CA 1
ATOM 1822 C C . LEU B 1 101 ? 4.445 0.174 9.477 1 93.25 101 LEU B C 1
ATOM 1824 O O . LEU B 1 101 ? 4.227 -0.9 8.914 1 93.25 101 LEU B O 1
ATOM 1828 N N . ARG B 1 102 ? 4.879 0.271 10.719 1 93.62 102 ARG B N 1
ATOM 1829 C CA . ARG B 1 102 ? 5.109 -0.926 11.523 1 93.62 102 ARG B CA 1
ATOM 1830 C C . ARG B 1 102 ? 3.83 -1.742 11.672 1 93.62 102 ARG B C 1
ATOM 1832 O O . ARG B 1 102 ? 3.842 -2.963 11.5 1 93.62 102 ARG B O 1
ATOM 1839 N N . GLU B 1 103 ? 2.779 -1.082 11.953 1 92.38 103 GLU B N 1
ATOM 1840 C CA . GLU B 1 103 ? 1.492 -1.753 12.109 1 92.38 103 GLU B CA 1
ATOM 1841 C C . GLU B 1 103 ? 1.048 -2.402 10.797 1 92.38 103 GLU B C 1
ATOM 1843 O O . GLU B 1 103 ? 0.532 -3.521 10.805 1 92.38 103 GLU B O 1
ATOM 1848 N N . TRP B 1 104 ? 1.271 -1.707 9.805 1 89.25 104 TRP B N 1
ATOM 1849 C CA . TRP B 1 104 ? 0.903 -2.201 8.484 1 89.25 104 TRP B CA 1
ATOM 1850 C C . TRP B 1 104 ? 1.721 -3.436 8.117 1 89.25 104 TRP B C 1
ATOM 1852 O O . TRP B 1 104 ? 1.174 -4.43 7.637 1 89.25 104 TRP B O 1
ATOM 1862 N N . CYS B 1 105 ? 2.984 -3.377 8.312 1 93.25 105 CYS B N 1
ATOM 1863 C CA . CYS B 1 105 ? 3.855 -4.508 8 1 93.25 105 CYS B CA 1
ATOM 1864 C C . CYS B 1 105 ? 3.461 -5.738 8.812 1 93.25 105 CYS B C 1
ATOM 1866 O O . CYS B 1 105 ? 3.461 -6.852 8.289 1 93.25 105 CYS B O 1
ATOM 1868 N N . VAL B 1 106 ? 3.09 -5.512 10 1 94.31 106 VAL B N 1
ATOM 1869 C CA . VAL B 1 106 ? 2.662 -6.613 10.859 1 94.31 106 VAL B CA 1
ATOM 1870 C C . VAL B 1 106 ? 1.379 -7.23 10.305 1 94.31 106 VAL B C 1
ATOM 1872 O O . VAL B 1 106 ? 1.265 -8.453 10.203 1 94.31 106 VAL B O 1
ATOM 1875 N N . LYS B 1 107 ? 0.512 -6.402 9.969 1 93.44 107 LYS B N 1
ATOM 1876 C CA . LYS B 1 107 ? -0.761 -6.887 9.445 1 93.44 107 LYS B CA 1
ATOM 1877 C C . LYS B 1 107 ? -0.554 -7.711 8.18 1 93.44 107 LYS B C 1
ATOM 1879 O O . LYS B 1 107 ? -1.129 -8.789 8.031 1 93.44 107 LYS B O 1
ATOM 1884 N N . VAL B 1 108 ? 0.172 -7.223 7.277 1 94.38 108 VAL B N 1
ATOM 1885 C CA . VAL B 1 108 ? 0.414 -7.91 6.016 1 94.38 108 VAL B CA 1
ATOM 1886 C C . VAL B 1 108 ? 1.124 -9.234 6.277 1 94.38 108 VAL B C 1
ATOM 1888 O O . VAL B 1 108 ? 0.758 -10.266 5.707 1 94.38 1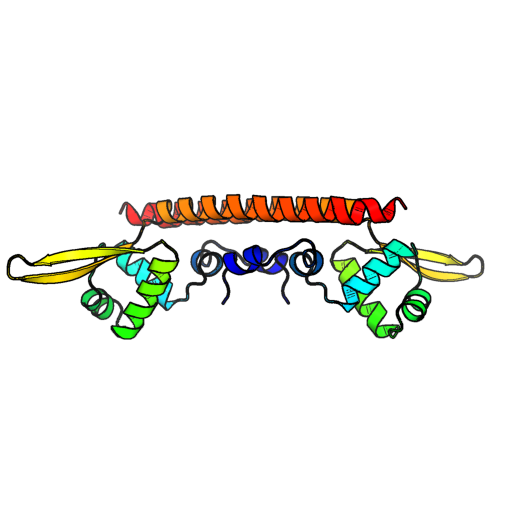08 VAL B O 1
ATOM 1891 N N . ARG B 1 109 ? 2.096 -9.18 7.102 1 95.69 109 ARG B N 1
ATOM 1892 C CA . ARG B 1 109 ? 2.824 -10.398 7.449 1 95.69 109 ARG B CA 1
ATOM 1893 C C . ARG B 1 109 ? 1.885 -11.453 8.016 1 95.69 109 ARG B C 1
ATOM 1895 O O . ARG B 1 109 ? 1.964 -12.625 7.637 1 95.69 109 ARG B O 1
ATOM 1902 N N . ASN B 1 110 ? 1.035 -11 8.898 1 96.5 110 ASN B N 1
ATOM 1903 C CA . ASN B 1 110 ? 0.067 -11.93 9.484 1 96.5 110 ASN B CA 1
ATOM 1904 C C . ASN B 1 110 ? -0.861 -12.508 8.422 1 96.5 110 ASN B C 1
ATOM 1906 O O . ASN B 1 110 ? -1.204 -13.688 8.469 1 96.5 110 ASN B O 1
ATOM 1910 N N . THR B 1 111 ? -1.278 -11.672 7.559 1 96.06 111 THR B N 1
ATOM 1911 C CA . THR B 1 111 ? -2.156 -12.125 6.488 1 96.06 111 THR B CA 1
ATOM 1912 C C . THR B 1 111 ? -1.448 -13.141 5.602 1 96.06 111 THR B C 1
ATOM 1914 O O . THR B 1 111 ? -2.047 -14.141 5.191 1 96.06 111 THR B O 1
ATOM 1917 N N . ILE B 1 112 ? -0.204 -12.93 5.305 1 96.44 112 ILE B N 1
ATOM 1918 C CA . ILE B 1 112 ? 0.595 -13.867 4.523 1 96.44 112 ILE B CA 1
ATOM 1919 C C . ILE B 1 112 ? 0.672 -15.211 5.25 1 96.44 112 ILE B C 1
ATOM 1921 O O . ILE B 1 112 ? 0.525 -16.266 4.633 1 96.44 112 ILE B O 1
ATOM 1925 N N . GLU B 1 113 ? 0.881 -15.156 6.523 1 96.31 113 GLU B N 1
ATOM 1926 C CA . GLU B 1 113 ? 0.964 -16.375 7.316 1 96.31 113 GLU B CA 1
ATOM 1927 C C . GLU B 1 113 ? -0.362 -17.141 7.309 1 96.31 113 GLU B C 1
ATOM 1929 O O . GLU B 1 113 ? -0.379 -18.359 7.258 1 96.31 113 GLU B O 1
ATOM 1934 N N . GLU B 1 114 ? -1.402 -16.359 7.449 1 95.69 114 GLU B N 1
ATOM 1935 C CA . GLU B 1 114 ? -2.721 -16.984 7.344 1 95.69 114 GLU B CA 1
ATOM 1936 C C . GLU B 1 114 ? -2.895 -17.688 6.004 1 95.69 114 GLU B C 1
ATOM 1938 O O . GLU B 1 114 ? -3.426 -18.797 5.945 1 95.69 114 GLU B O 1
ATOM 1943 N N . PHE B 1 115 ? -2.525 -17.031 5.004 1 95.56 115 PHE B N 1
ATOM 1944 C CA . PHE B 1 115 ? -2.559 -17.609 3.664 1 95.56 115 PHE B CA 1
ATOM 1945 C C . PHE B 1 115 ? -1.728 -18.891 3.604 1 95.56 115 PHE B C 1
ATOM 1947 O O . PHE B 1 115 ? -2.182 -19.906 3.082 1 95.56 115 PHE B O 1
ATOM 1954 N N . ARG B 1 116 ? -0.545 -18.797 4.062 1 94.38 116 ARG B N 1
ATOM 1955 C CA . ARG B 1 116 ? 0.353 -19.953 4.098 1 94.38 116 ARG B CA 1
ATOM 1956 C C . ARG B 1 116 ? -0.303 -21.141 4.793 1 94.38 116 ARG B C 1
ATOM 1958 O O . ARG B 1 116 ? -0.276 -22.266 4.281 1 94.38 116 ARG B O 1
ATOM 1965 N N . SER B 1 117 ? -0.867 -20.922 5.91 1 93.38 117 SER B N 1
ATOM 1966 C CA . SER B 1 117 ? -1.46 -21.969 6.727 1 93.38 117 SER B CA 1
ATOM 1967 C C . SER B 1 117 ? -2.711 -22.547 6.066 1 93.38 117 SER B C 1
ATOM 1969 O O . SER B 1 117 ? -2.908 -23.766 6.043 1 93.38 117 SER B O 1
ATOM 1971 N N . LYS B 1 118 ? -3.5 -21.688 5.605 1 90 118 LYS B N 1
ATOM 1972 C CA . LYS B 1 118 ? -4.781 -22.094 5.035 1 90 118 LYS B CA 1
ATOM 1973 C C . LYS B 1 118 ? -4.586 -22.891 3.748 1 90 118 LYS B C 1
ATOM 1975 O O . LYS B 1 118 ? -5.227 -23.922 3.549 1 90 118 LYS B O 1
ATOM 1980 N N . TYR B 1 119 ? -3.672 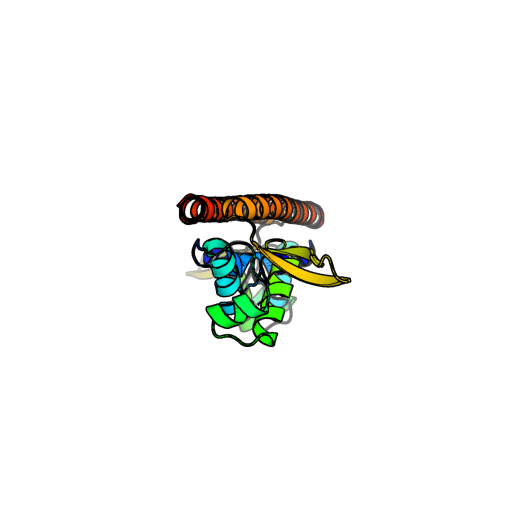-22.5 2.955 1 85.56 119 TYR B N 1
ATOM 1981 C CA . TYR B 1 119 ? -3.562 -23.094 1.626 1 85.56 119 TYR B CA 1
ATOM 1982 C C . TYR B 1 119 ? -2.336 -23.984 1.531 1 85.56 119 TYR B C 1
ATOM 1984 O O . TYR B 1 119 ? -2.188 -24.75 0.568 1 85.56 119 TYR B O 1
ATOM 1992 N N . GLY B 1 120 ? -1.394 -23.781 2.406 1 80.38 120 GLY B N 1
ATOM 1993 C CA . GLY B 1 120 ? -0.278 -24.719 2.469 1 80.38 120 GLY B CA 1
ATOM 1994 C C . GLY B 1 120 ? -0.702 -26.141 2.789 1 80.38 120 GLY B C 1
ATOM 1995 O O . GLY B 1 120 ? -0.088 -27.094 2.314 1 80.38 120 GLY B O 1
ATOM 1996 N N . GLU B 1 121 ? -1.693 -26.25 3.609 1 68.38 121 GLU B N 1
ATOM 1997 C CA . GLU B 1 121 ? -2.238 -27.547 3.975 1 68.38 121 GLU B CA 1
ATOM 1998 C C . GLU B 1 121 ? -2.977 -28.188 2.801 1 68.38 121 GLU B C 1
ATOM 2000 O O . GLU B 1 121 ? -3.062 -29.406 2.709 1 68.38 121 GLU B O 1
ATOM 2005 N N . VAL B 1 122 ? -3.518 -27.406 1.932 1 56.84 122 VAL B N 1
ATOM 2006 C CA . VAL B 1 122 ? -4.305 -27.938 0.823 1 56.84 122 VAL B CA 1
ATOM 2007 C C . VAL B 1 122 ? -3.383 -28.641 -0.177 1 56.84 122 VAL B C 1
ATOM 2009 O O . VAL B 1 122 ? -3.762 -29.641 -0.788 1 56.84 122 VAL B O 1
ATOM 2012 N N . VAL B 1 123 ? -2.111 -28.219 -0.435 1 57.31 123 VAL B N 1
ATOM 2013 C CA . VAL B 1 123 ? -1.198 -28.859 -1.374 1 57.31 123 VAL B CA 1
ATOM 2014 C C . VAL B 1 123 ? -0.766 -30.219 -0.829 1 57.31 123 VAL B C 1
ATOM 2016 O O . VAL B 1 123 ? -0.46 -31.125 -1.598 1 57.31 123 VAL B O 1
ATOM 2019 N N . ARG B 1 124 ? -0.659 -30.516 0.447 1 53 124 ARG B N 1
ATOM 2020 C CA . ARG B 1 124 ? -0.286 -31.812 1 1 53 124 ARG B CA 1
ATOM 2021 C C . ARG B 1 124 ? -1.394 -32.844 0.786 1 53 124 ARG B C 1
ATOM 2023 O O . ARG B 1 124 ? -1.136 -34.031 0.763 1 53 124 ARG B O 1
ATOM 2030 N N . ARG B 1 125 ? -2.578 -32.469 0.576 1 47.12 125 ARG B N 1
ATOM 2031 C CA . ARG B 1 125 ? -3.541 -33.562 0.414 1 47.12 125 ARG B CA 1
ATOM 2032 C C . ARG B 1 125 ? -3.738 -33.906 -1.06 1 47.12 125 ARG B C 1
ATOM 2034 O O . ARG B 1 125 ? -3.838 -33 -1.902 1 47.12 125 ARG B O 1
#

Nearest PDB structures (foldseek):
  3r0a-assembly1_A  TM=8.088E-01  e=4.664E-07  Methanosarcina mazei
  1sfx-assembly1_A  TM=8.021E-01  e=2.634E-05  Archaeoglobus fulgidus DSM 4304
  2mlg-assembly1_A  TM=8.014E-01  e=1.745E-04  Fuselloviridae
  6kf9-assembly1_G  TM=7.263E-01  e=4.783E-04  Thermococcus kodakarensis KOD1
  2p4w-assembly1_A  TM=5.504E-01  e=3.277E-04  Pyrococcus furiosus

Organism: NCBI:txid113653

Solvent-accessible surface area (backbone atoms only — not comparable to full-atom values): 13382 Å² total; per-residue (Å²): 111,83,18,58,55,55,58,57,69,68,61,38,56,88,45,40,60,30,42,58,61,37,44,50,70,67,34,48,50,54,48,51,48,23,63,74,70,36,69,39,34,63,68,53,49,17,65,73,69,74,43,51,56,68,60,46,47,54,31,50,49,51,34,38,74,67,64,43,33,44,75,42,83,43,75,43,95,91,62,62,70,50,61,34,34,34,46,56,52,44,49,56,46,34,51,49,51,51,54,50,48,52,55,48,52,50,51,52,52,49,32,40,50,49,35,22,58,65,41,37,56,55,68,77,102,113,82,17,58,54,54,58,57,68,68,60,37,57,90,45,39,61,31,44,58,62,36,45,50,71,67,36,49,50,54,45,52,49,23,61,74,69,36,69,38,36,62,69,54,49,15,65,74,70,72,43,52,57,68,59,46,47,53,31,50,49,50,33,36,73,66,63,44,33,44,78,41,84,42,76,42,95,90,62,62,67,50,60,34,35,34,44,56,51,46,48,55,47,32,53,50,48,51,54,50,48,52,54,49,53,50,50,51,52,50,33,40,50,49,35,23,58,66,42,38,56,56,68,77,102

Foldseek 3Di:
DDPVVVLVVPDDPVCPCCSQQVADPLLVVLQVVCQVPPKAALVVSCVVVVHDSVSSVVSQVSCVVSVFKDKDWDADPVGDIGIIMHGHDPVVSVVVSVVVVVVVVVVVVVVVVVVCVVCVVVVVD/DDPVVVLVVPDDPVCPCCSQQVADPLLVVLQVVCQVPPKAALVVSCVVVVHDSVSSVVSQVSCVVSVFKDKDWDADPVGDIGIIIHGHDPVVSVVVSVVVVVVVVVVVVVVVVVVCVVCVVVVVD

Radius of gyration: 25.05 Å; Cα contacts (8 Å, |Δi|>4): 319; chains: 2; bounding box: 32×76×62 Å